Protein AF-A0A8C5Z1E0-F1 (afdb_monomer)

Solvent-accessible surface area (backbone atoms only — not comparable to full-atom values): 18637 Å² total; per-residue (Å²): 131,86,87,83,83,70,30,45,36,38,36,44,36,51,89,46,77,45,48,28,28,46,64,70,85,72,98,68,96,82,85,90,83,90,80,90,79,88,82,87,83,88,77,84,86,70,89,81,85,79,87,83,90,77,97,64,86,80,75,84,63,66,57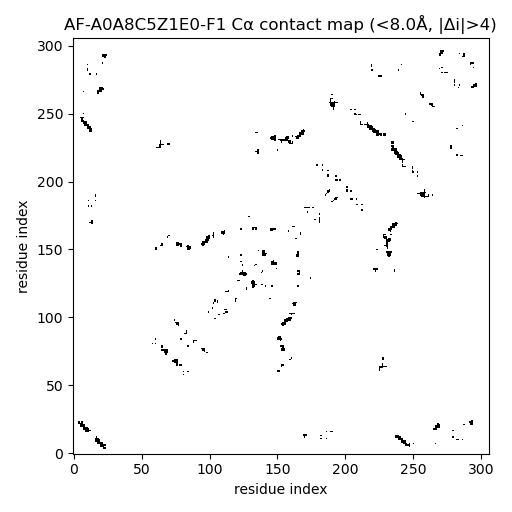,43,22,51,47,66,52,34,78,99,56,83,50,64,49,33,88,65,58,78,91,53,22,47,75,88,45,88,60,89,85,69,68,51,39,79,42,60,34,69,76,31,72,70,52,45,95,78,26,47,78,61,80,85,40,90,88,54,80,82,49,74,66,31,76,41,87,90,44,71,32,54,44,72,79,49,83,61,56,72,56,97,88,36,39,41,34,86,79,21,58,24,18,26,35,43,26,33,80,43,36,35,75,26,45,37,66,46,46,90,57,55,93,90,57,53,66,72,56,38,54,52,48,51,47,35,36,39,40,41,24,39,84,81,45,52,76,66,58,36,50,54,51,52,50,44,49,48,57,56,70,68,49,87,65,43,79,66,46,69,20,82,46,62,34,48,60,26,22,26,20,10,36,43,22,40,59,29,38,35,39,64,40,80,79,30,80,56,66,72,75,52,72,71,32,45,13,96,91,31,96,72,62,66,83,35,76,62,41,73,83,57,87,57,68,83,62,48,49,60,52,50,52,50,48,24,66,78,63,73,38,62,44,77,87,75,69,74,75,73,77,80,74,132

Structure (mmCIF, N/CA/C/O backbone):
data_AF-A0A8C5Z1E0-F1
#
_entry.id   AF-A0A8C5Z1E0-F1
#
loop_
_atom_site.group_PDB
_atom_site.id
_atom_site.type_symbol
_atom_site.label_atom_id
_atom_site.label_alt_id
_atom_site.label_comp_id
_atom_site.label_asym_id
_atom_site.label_entity_id
_atom_site.label_seq_id
_atom_site.pdbx_PDB_ins_code
_atom_site.Cartn_x
_atom_site.Cartn_y
_atom_site.Cartn_z
_atom_site.occupancy
_atom_site.B_iso_or_equiv
_atom_site.auth_seq_id
_atom_site.auth_comp_id
_atom_site.auth_asym_id
_atom_site.auth_atom_id
_atom_site.pdbx_PDB_model_num
ATOM 1 N N . MET A 1 1 ? -40.748 -3.737 21.304 1.00 31.72 1 MET A N 1
ATOM 2 C CA . MET A 1 1 ? -39.399 -4.323 21.445 1.00 31.72 1 MET A CA 1
ATOM 3 C C . MET A 1 1 ? -38.419 -3.376 20.781 1.00 31.72 1 MET A C 1
ATOM 5 O O . MET A 1 1 ? -38.691 -2.939 19.672 1.00 31.72 1 MET A O 1
ATOM 9 N N . ALA A 1 2 ? -37.402 -2.950 21.528 1.00 28.23 2 ALA A N 1
ATOM 10 C CA . ALA A 1 2 ? -36.527 -1.830 21.196 1.00 28.23 2 ALA A CA 1
ATOM 11 C C . ALA A 1 2 ? -35.695 -2.092 19.931 1.00 28.23 2 ALA A C 1
ATOM 13 O O . ALA A 1 2 ? -35.083 -3.151 19.800 1.00 28.23 2 ALA A O 1
ATOM 14 N N . GLY A 1 3 ? -35.672 -1.117 19.020 1.00 29.53 3 GLY A N 1
ATOM 15 C CA . GLY A 1 3 ? -34.748 -1.102 17.893 1.00 29.53 3 GLY A CA 1
ATOM 16 C C . GLY A 1 3 ? -33.325 -0.891 18.399 1.00 29.53 3 GLY A C 1
ATOM 17 O O . GLY A 1 3 ? -33.049 0.103 19.066 1.00 29.53 3 GLY A O 1
ATOM 18 N N . ARG A 1 4 ? -32.432 -1.835 18.100 1.00 29.72 4 ARG A N 1
ATOM 19 C CA . ARG A 1 4 ? -30.987 -1.657 18.248 1.00 29.72 4 ARG A CA 1
ATOM 20 C C . ARG A 1 4 ? -30.427 -1.241 16.892 1.00 29.72 4 ARG A C 1
ATOM 22 O O . ARG A 1 4 ? -30.412 -2.045 15.968 1.00 29.72 4 ARG A O 1
ATOM 29 N N . SER A 1 5 ? -29.989 0.007 16.789 1.00 37.25 5 SER A N 1
ATOM 30 C CA . SER A 1 5 ? -29.104 0.485 15.728 1.00 37.25 5 SER A CA 1
ATOM 31 C C . SER A 1 5 ? -27.898 1.114 16.401 1.00 37.25 5 SER A C 1
ATOM 33 O O . SER A 1 5 ? -28.094 2.031 17.191 1.00 37.25 5 SER A O 1
ATOM 35 N N . LEU A 1 6 ? -26.712 0.586 16.093 1.00 35.75 6 LEU A N 1
ATOM 36 C CA . LEU A 1 6 ? -25.370 1.181 16.173 1.00 35.75 6 LEU A CA 1
ATOM 37 C C . LEU A 1 6 ? -24.392 0.007 16.034 1.00 35.75 6 LEU A C 1
ATOM 39 O O . LEU A 1 6 ? -24.250 -0.766 16.974 1.00 35.75 6 LEU A O 1
ATOM 43 N N . ARG A 1 7 ? -23.752 -0.185 14.874 1.00 52.59 7 ARG A N 1
ATOM 44 C CA . ARG A 1 7 ? -22.570 -1.060 14.803 1.00 52.59 7 ARG A CA 1
ATOM 45 C C . ARG A 1 7 ? -21.419 -0.293 14.184 1.00 52.59 7 ARG A C 1
ATOM 47 O O . ARG A 1 7 ? -21.589 0.416 13.198 1.00 52.59 7 ARG A O 1
ATOM 54 N N . LYS A 1 8 ? -20.249 -0.388 14.801 1.00 49.31 8 LYS A N 1
ATOM 55 C CA . LYS A 1 8 ? -19.035 0.343 14.437 1.00 49.31 8 LYS A CA 1
ATOM 56 C C . LYS A 1 8 ? -17.976 -0.684 14.025 1.00 49.31 8 LYS A C 1
ATOM 58 O O . LYS A 1 8 ? -17.671 -1.614 14.763 1.00 49.31 8 LYS A O 1
ATOM 63 N N . ALA A 1 9 ? -17.454 -0.564 12.813 1.00 44.12 9 ALA A N 1
ATOM 64 C CA . ALA A 1 9 ? -16.406 -1.401 12.249 1.00 44.12 9 ALA A CA 1
ATOM 65 C C . ALA A 1 9 ? -15.132 -0.574 12.027 1.00 44.12 9 ALA A C 1
ATOM 67 O O . ALA A 1 9 ? -15.132 0.430 11.319 1.00 44.12 9 ALA A O 1
ATOM 68 N N . LEU A 1 10 ? -14.022 -1.017 12.609 1.00 42.38 10 LEU A N 1
ATOM 69 C CA . LEU A 1 10 ? -12.708 -0.458 12.331 1.00 42.38 10 LEU A CA 1
ATOM 70 C C . LEU A 1 10 ? -12.046 -1.303 11.239 1.00 42.38 10 LEU A C 1
ATOM 72 O O . LEU A 1 10 ? -11.800 -2.496 11.434 1.00 42.38 10 LEU A O 1
ATOM 76 N N . ALA A 1 11 ? -11.770 -0.710 10.082 1.00 39.22 11 ALA A N 1
ATOM 77 C CA . ALA A 1 11 ? -10.901 -1.302 9.074 1.00 39.22 11 ALA A CA 1
ATOM 78 C C . ALA A 1 11 ? -9.563 -0.566 9.117 1.00 39.22 11 ALA A C 1
ATOM 80 O O . ALA A 1 11 ? -9.419 0.548 8.616 1.00 39.22 11 ALA A O 1
ATOM 81 N N . THR A 1 12 ? -8.570 -1.178 9.748 1.00 38.59 12 THR A N 1
ATOM 82 C CA . THR A 1 12 ? -7.208 -0.659 9.729 1.00 38.59 12 THR A CA 1
ATOM 83 C C . THR A 1 12 ? -6.559 -1.097 8.424 1.00 38.59 12 THR A C 1
ATOM 85 O O . THR A 1 12 ? -6.243 -2.273 8.229 1.00 38.59 12 THR A O 1
ATOM 88 N N . VAL A 1 13 ? -6.400 -0.149 7.500 1.00 33.50 13 VAL A N 1
ATOM 89 C CA . VAL A 1 13 ? -5.525 -0.321 6.345 1.00 33.50 13 VAL A CA 1
ATOM 90 C C . VAL A 1 13 ? -4.219 0.349 6.710 1.00 33.50 13 VAL A C 1
ATOM 92 O O . VAL A 1 13 ? -4.194 1.483 7.171 1.00 33.50 13 VAL A O 1
ATOM 95 N N . SER A 1 14 ? -3.123 -0.368 6.555 1.00 37.88 14 SER A N 1
ATOM 96 C CA . SER A 1 14 ? -1.794 0.161 6.807 1.00 37.88 14 SER A CA 1
ATOM 97 C C . SER A 1 14 ? -1.567 1.505 6.090 1.00 37.88 14 SER A C 1
ATOM 99 O O . SER A 1 14 ? -1.537 1.546 4.858 1.00 37.88 14 SER A O 1
ATOM 101 N N . LEU A 1 15 ? -1.399 2.572 6.883 1.00 30.02 15 LEU A N 1
ATOM 102 C CA . LEU A 1 15 ? -1.320 4.008 6.545 1.00 30.02 15 LEU A CA 1
ATOM 103 C C . LEU A 1 15 ? -2.642 4.780 6.330 1.00 30.02 15 LEU A C 1
ATOM 105 O O . LEU A 1 15 ? -2.627 5.937 5.915 1.00 30.02 15 LEU A O 1
ATOM 109 N N . SER A 1 16 ? -3.799 4.169 6.576 1.00 37.28 16 SER A N 1
ATOM 110 C CA . SER A 1 16 ? -5.088 4.859 6.678 1.00 37.28 16 SER A CA 1
ATOM 111 C C . SER A 1 16 ? -6.062 4.027 7.502 1.00 37.28 16 SER A C 1
ATOM 113 O O . SER A 1 16 ? -6.628 3.033 7.036 1.00 37.28 16 SER A O 1
ATOM 115 N N . VAL A 1 17 ? -6.316 4.465 8.727 1.00 40.22 17 VAL A N 1
ATOM 116 C CA . VAL A 1 17 ? -7.433 3.941 9.502 1.00 40.22 17 VAL A CA 1
ATOM 117 C C . VAL A 1 17 ? -8.746 4.339 8.813 1.00 40.22 17 VAL A C 1
ATOM 119 O O . VAL A 1 17 ? -9.132 5.506 8.803 1.00 40.22 17 VAL A O 1
ATOM 122 N N . ALA A 1 18 ? -9.472 3.370 8.257 1.00 43.62 18 ALA A N 1
ATOM 123 C CA . ALA A 1 18 ? -10.849 3.568 7.827 1.00 43.62 18 ALA A CA 1
ATOM 124 C C . ALA A 1 18 ? -11.785 3.192 8.984 1.00 43.62 18 ALA A C 1
ATOM 126 O O . ALA A 1 18 ? -12.084 2.025 9.241 1.00 43.62 18 ALA A O 1
ATOM 127 N N . LEU A 1 19 ? -12.233 4.212 9.713 1.00 39.75 19 LEU A N 1
ATOM 128 C CA . LEU A 1 19 ? -13.305 4.097 10.695 1.00 39.75 19 LEU A CA 1
ATOM 129 C C . LEU A 1 19 ? -14.649 4.095 9.978 1.00 39.75 19 LEU A C 1
ATOM 131 O O . LEU A 1 19 ? -14.976 5.048 9.269 1.00 39.75 19 LEU A O 1
ATOM 135 N N . ALA A 1 20 ? -15.441 3.052 10.188 1.00 38.44 20 ALA A N 1
ATOM 136 C CA . ALA A 1 20 ? -16.737 2.935 9.554 1.00 38.44 20 ALA A CA 1
ATOM 137 C C . ALA A 1 20 ? -17.827 2.487 10.533 1.00 38.44 20 ALA A C 1
ATOM 139 O O . ALA A 1 20 ? -17.562 1.788 11.502 1.00 38.44 20 ALA A O 1
ATOM 140 N N . SER A 1 21 ? -19.069 2.895 10.315 1.00 31.86 21 SER A N 1
ATOM 141 C CA . SER A 1 21 ? -20.246 2.350 10.989 1.00 31.86 21 SER A CA 1
ATOM 142 C C . SER A 1 21 ? -21.014 1.461 10.021 1.00 31.86 21 SER A C 1
ATOM 144 O O . SER A 1 21 ? -21.308 1.837 8.889 1.00 31.86 21 SER A O 1
ATOM 146 N N . VAL A 1 22 ? -21.323 0.251 10.475 1.00 31.70 22 VAL A N 1
ATOM 147 C CA . VAL A 1 22 ? -22.194 -0.699 9.792 1.00 31.70 22 VAL A CA 1
ATOM 148 C C . VAL A 1 22 ? -23.598 -0.540 10.365 1.00 31.70 22 VAL A C 1
ATOM 150 O O . VAL A 1 22 ? -23.809 -0.641 11.572 1.00 31.70 22 VAL A O 1
ATOM 153 N N . THR A 1 23 ? -24.593 -0.347 9.508 1.00 32.75 23 THR A N 1
ATOM 154 C CA . THR A 1 23 ? -25.995 -0.488 9.909 1.00 32.75 23 THR A CA 1
ATOM 155 C C . THR A 1 23 ? -26.526 -1.821 9.387 1.00 32.75 23 THR A C 1
ATOM 157 O O . THR A 1 23 ? -26.525 -2.083 8.188 1.00 32.75 23 THR A O 1
ATOM 160 N N . VAL A 1 24 ? -26.959 -2.700 10.296 1.00 29.25 24 VAL A N 1
ATOM 161 C CA . VAL A 1 24 ? -27.659 -3.944 9.939 1.00 29.25 24 VAL A CA 1
ATOM 162 C C . VAL A 1 24 ? -29.147 -3.620 9.864 1.00 29.25 24 VAL A C 1
ATOM 164 O O . VAL A 1 24 ? -29.747 -3.207 10.860 1.00 29.25 24 VAL A O 1
ATOM 167 N N . ARG A 1 25 ? -29.758 -3.764 8.684 1.00 29.83 25 ARG A N 1
ATOM 168 C CA . ARG A 1 25 ? -31.204 -3.561 8.526 1.00 29.83 25 ARG A CA 1
ATOM 169 C C . ARG A 1 25 ? -31.958 -4.751 9.121 1.00 29.83 25 ARG A C 1
ATOM 171 O O . ARG A 1 25 ? -31.886 -5.859 8.607 1.00 29.83 25 ARG A O 1
ATOM 178 N N . SER A 1 26 ? -32.749 -4.493 10.160 1.00 28.86 26 SER A N 1
ATOM 179 C CA . SER A 1 26 ? -33.900 -5.334 10.497 1.00 28.86 26 SER A CA 1
ATOM 180 C C . SER A 1 26 ? -35.047 -4.980 9.549 1.00 28.86 26 SER A C 1
ATOM 182 O O . SER A 1 26 ? -35.377 -3.803 9.376 1.00 28.86 26 SER A O 1
ATOM 184 N N . SER A 1 27 ? -35.635 -5.984 8.902 1.00 30.44 27 SER A N 1
ATOM 185 C CA . SER A 1 27 ? -36.757 -5.847 7.974 1.00 30.44 27 SER A CA 1
ATOM 186 C C . SER A 1 27 ? -38.001 -5.347 8.719 1.00 30.44 27 SER A C 1
ATOM 188 O O . SER A 1 27 ? -38.780 -6.116 9.276 1.00 30.44 27 SER A O 1
ATOM 190 N N . GLY A 1 28 ? -38.193 -4.029 8.736 1.00 27.55 28 GLY A N 1
ATOM 191 C CA . GLY A 1 28 ? -39.374 -3.382 9.294 1.00 27.55 28 GLY A CA 1
ATOM 192 C C . GLY A 1 28 ? -39.576 -1.998 8.690 1.00 27.55 28 GLY A C 1
ATOM 193 O O . GLY A 1 28 ? -38.911 -1.042 9.076 1.00 27.55 28 GLY A O 1
ATOM 194 N N . CYS A 1 29 ? -40.493 -1.888 7.726 1.00 29.70 29 CYS A N 1
ATOM 195 C CA . CYS A 1 29 ? -40.887 -0.622 7.110 1.00 29.70 29 CYS A CA 1
ATOM 196 C C . CYS A 1 29 ? -41.389 0.391 8.148 1.00 29.70 29 CYS A C 1
ATOM 198 O O . CYS A 1 29 ? -42.331 0.093 8.883 1.00 29.70 29 CYS A O 1
ATOM 200 N N . ARG A 1 30 ? -40.861 1.621 8.099 1.00 26.97 30 ARG A N 1
ATOM 201 C CA . ARG A 1 30 ? -41.624 2.880 8.201 1.00 26.97 30 ARG A CA 1
ATOM 202 C C . ARG A 1 30 ? -40.751 4.072 7.791 1.00 26.97 30 ARG A C 1
ATOM 204 O O . ARG A 1 30 ? -39.541 4.067 7.975 1.00 26.97 30 ARG A O 1
ATOM 211 N N . SER A 1 31 ? -41.400 5.043 7.168 1.00 30.23 31 SER A N 1
ATOM 212 C CA . SER A 1 31 ? -40.863 6.142 6.362 1.00 30.23 31 SER A CA 1
ATOM 213 C C . SER A 1 31 ? -40.772 7.487 7.118 1.00 30.23 31 SER A C 1
ATOM 215 O O . SER A 1 31 ? -41.424 7.637 8.151 1.00 30.23 31 SER A O 1
ATOM 217 N N . ILE A 1 32 ? -40.084 8.469 6.482 1.00 28.88 32 ILE A N 1
ATOM 218 C CA . ILE A 1 32 ? -40.133 9.963 6.631 1.00 28.88 32 ILE A CA 1
ATOM 219 C C . ILE A 1 32 ? -38.971 10.603 7.463 1.00 28.88 32 ILE A C 1
ATOM 221 O O . ILE A 1 32 ? -38.635 10.043 8.501 1.00 28.88 32 ILE A O 1
ATOM 225 N N . PRO A 1 33 ? -38.435 11.825 7.160 1.00 29.00 33 PRO A N 1
ATOM 226 C CA . PRO A 1 33 ? -38.096 12.485 5.884 1.00 29.00 33 PRO A CA 1
ATOM 227 C C . PRO A 1 33 ? -36.638 13.034 5.822 1.00 29.00 33 PRO A C 1
ATOM 229 O O . PRO A 1 33 ? -35.905 13.094 6.806 1.00 29.00 33 PRO A O 1
ATOM 232 N N . ALA A 1 34 ? -36.254 13.517 4.637 1.00 31.03 34 ALA A N 1
ATOM 233 C CA . ALA A 1 34 ? -34.976 14.152 4.320 1.00 31.03 34 ALA A CA 1
ATOM 234 C C . ALA A 1 34 ? -34.748 15.523 4.993 1.00 31.03 34 ALA A C 1
ATOM 236 O O . ALA A 1 34 ? -35.650 16.359 5.033 1.00 31.03 34 ALA A O 1
ATOM 237 N N . TYR A 1 35 ? -33.495 15.801 5.373 1.00 22.94 35 TYR A N 1
ATOM 238 C CA . TYR A 1 35 ? -32.982 17.160 5.559 1.00 22.94 35 TYR A CA 1
ATOM 239 C C . TYR A 1 35 ? -31.721 17.366 4.712 1.00 22.94 35 TYR A C 1
ATOM 241 O O . TYR A 1 35 ? -30.685 16.738 4.922 1.00 22.94 35 TYR A O 1
ATOM 249 N N . ARG A 1 36 ? -31.837 18.264 3.728 1.00 26.88 36 ARG A N 1
ATOM 250 C CA . ARG A 1 36 ? -30.720 18.849 2.981 1.00 26.88 36 ARG A CA 1
ATOM 251 C C . ARG A 1 36 ? -29.923 19.762 3.909 1.00 26.88 36 ARG A C 1
ATOM 253 O O . ARG A 1 36 ? -30.519 20.610 4.559 1.00 26.88 36 ARG A O 1
ATOM 260 N N . ASN A 1 37 ? -28.599 19.692 3.827 1.00 22.12 37 ASN A N 1
ATOM 261 C CA . ASN A 1 37 ? -27.748 20.871 3.955 1.00 22.12 37 ASN A CA 1
ATOM 262 C C . ASN A 1 37 ? -26.570 20.748 2.987 1.00 22.12 37 ASN A C 1
ATOM 264 O O . ASN A 1 37 ? -25.693 19.901 3.125 1.00 22.12 37 ASN A O 1
ATOM 268 N N . SER A 1 38 ? -26.594 21.607 1.973 1.00 25.12 38 SER A N 1
ATOM 269 C CA . SER A 1 38 ? -25.422 22.015 1.211 1.00 25.12 38 SER A CA 1
ATOM 270 C C . SER A 1 38 ? -24.478 22.797 2.119 1.00 25.12 38 SER A C 1
ATOM 272 O O . SER A 1 38 ? -24.973 23.596 2.907 1.00 25.12 38 SER A O 1
ATOM 274 N N . LEU A 1 39 ? -23.162 22.669 1.937 1.00 22.62 39 LEU A N 1
ATOM 275 C CA . LEU A 1 39 ? -22.277 23.819 1.717 1.00 22.62 39 LEU A CA 1
ATOM 276 C C . LEU A 1 39 ? -20.865 23.373 1.309 1.00 22.62 39 LEU A C 1
ATOM 278 O O . LEU A 1 39 ? -20.344 22.352 1.750 1.00 22.62 39 LEU A O 1
ATOM 282 N N . LEU A 1 40 ? -20.308 24.173 0.402 1.00 24.45 40 LEU A N 1
ATOM 283 C CA . LEU A 1 40 ? -19.041 24.032 -0.301 1.00 24.45 40 LEU A CA 1
ATOM 284 C C . LEU A 1 40 ? -17.810 24.102 0.615 1.00 24.45 40 LEU A C 1
ATOM 286 O O . LEU A 1 40 ? -17.788 24.866 1.575 1.00 24.45 40 LEU A O 1
ATOM 290 N N . SER A 1 41 ? -16.714 23.463 0.195 1.00 23.64 41 SER A N 1
ATOM 291 C CA . SER A 1 41 ? -15.422 24.164 0.073 1.00 23.64 41 SER A CA 1
ATOM 292 C C . SER A 1 41 ? -14.381 23.371 -0.736 1.00 23.64 41 SER A C 1
ATOM 294 O O . SER A 1 41 ? -14.037 22.240 -0.416 1.00 23.64 41 SER A O 1
ATOM 296 N N . SER A 1 42 ? -13.911 24.041 -1.795 1.00 23.58 42 SER A N 1
ATOM 297 C CA . SER A 1 42 ? -12.587 24.001 -2.435 1.00 23.58 42 SER A CA 1
ATOM 298 C C . SER A 1 42 ? -11.933 22.638 -2.701 1.00 23.58 42 SER A C 1
ATOM 300 O O . SER A 1 42 ? -11.238 22.078 -1.856 1.00 23.58 42 SER A O 1
ATOM 302 N N . TRP A 1 43 ? -12.083 22.152 -3.935 1.00 24.61 43 TRP A N 1
ATOM 303 C CA . TRP A 1 43 ? -11.306 21.044 -4.485 1.00 24.61 43 TRP A CA 1
ATOM 304 C C . TRP A 1 43 ? -10.166 21.570 -5.357 1.00 24.61 43 TRP A C 1
ATOM 306 O O . TRP A 1 43 ? -10.379 22.389 -6.250 1.00 24.61 43 TRP A O 1
ATOM 316 N N . PHE A 1 44 ? -8.965 21.030 -5.147 1.00 23.72 44 PHE A N 1
ATOM 317 C CA . PHE A 1 44 ? -7.945 20.997 -6.186 1.00 23.72 44 PHE A CA 1
ATOM 318 C C . PHE A 1 44 ? -8.481 20.138 -7.338 1.00 23.72 44 PHE A C 1
ATOM 320 O O . PHE A 1 44 ? -8.776 18.956 -7.166 1.00 23.72 44 PHE A O 1
ATOM 327 N N . HIS A 1 45 ? -8.664 20.762 -8.500 1.00 22.09 45 HIS A N 1
ATOM 328 C CA . HIS A 1 45 ? -9.143 20.109 -9.711 1.00 22.09 45 HIS A CA 1
ATOM 329 C C . HIS A 1 45 ? -8.123 19.076 -10.209 1.00 22.09 45 HIS A C 1
ATOM 331 O O . HIS A 1 45 ? -7.118 19.424 -10.824 1.00 22.09 45 HIS A O 1
ATOM 337 N N . LEU A 1 46 ? -8.416 17.796 -9.994 1.00 25.55 46 LEU A N 1
ATOM 338 C CA . LEU A 1 46 ? -7.948 16.718 -10.859 1.00 25.55 46 LEU A CA 1
ATOM 339 C C . LEU A 1 46 ? -9.099 16.374 -11.804 1.00 25.55 46 LEU A C 1
ATOM 341 O O . LEU A 1 46 ? -10.189 16.001 -11.365 1.00 25.55 46 LEU A O 1
ATOM 345 N N . ASN A 1 47 ? -8.863 16.590 -13.099 1.00 23.91 47 ASN A N 1
ATOM 346 C CA . ASN A 1 47 ? -9.819 16.336 -14.171 1.00 23.91 47 ASN A CA 1
ATOM 347 C C . ASN A 1 47 ? -10.385 14.917 -14.061 1.00 23.91 47 ASN A C 1
ATOM 349 O O . ASN A 1 47 ? -9.669 13.928 -14.198 1.00 23.91 47 ASN A O 1
ATOM 353 N N . SER A 1 48 ? -11.690 14.847 -13.827 1.00 24.75 48 SER A N 1
ATOM 354 C CA . SER A 1 48 ? -12.488 13.631 -13.865 1.00 24.75 48 SER A CA 1
ATOM 355 C C . SER A 1 48 ? -13.078 13.509 -15.264 1.00 24.75 48 SER A C 1
ATOM 357 O O . SER A 1 48 ? -14.090 14.127 -15.572 1.00 24.75 48 SER A O 1
ATOM 359 N N . ASN A 1 49 ? -12.444 12.711 -16.120 1.00 25.28 49 ASN A N 1
ATOM 360 C CA . ASN A 1 49 ? -13.119 12.214 -17.313 1.00 25.28 49 ASN A CA 1
ATOM 361 C C . ASN A 1 49 ? -13.837 10.914 -16.936 1.00 25.28 49 ASN A C 1
ATOM 363 O O . ASN A 1 49 ? -13.200 9.912 -16.614 1.00 25.28 49 ASN A O 1
ATOM 367 N N . ILE A 1 50 ? -15.169 10.970 -16.932 1.00 28.95 50 ILE A N 1
ATOM 368 C CA . ILE A 1 50 ? -16.078 9.840 -16.726 1.00 28.95 50 ILE A CA 1
ATOM 369 C C . ILE A 1 50 ? -16.606 9.368 -18.093 1.00 28.95 50 ILE A C 1
ATOM 371 O O . ILE A 1 50 ? -17.149 10.162 -18.851 1.00 28.95 50 ILE A O 1
ATOM 375 N N . MET A 1 51 ? -16.466 8.053 -18.304 1.00 26.27 51 MET A N 1
ATOM 376 C CA . MET A 1 51 ? -17.236 7.102 -19.131 1.00 26.27 51 MET A CA 1
ATOM 377 C C . MET A 1 51 ? -17.280 7.185 -20.666 1.00 26.27 51 MET A C 1
ATOM 379 O O . MET A 1 51 ? -17.721 8.156 -21.264 1.00 26.27 51 MET A O 1
ATOM 383 N N . SER A 1 52 ? -17.066 6.016 -21.281 1.00 27.41 52 SER A N 1
ATOM 384 C CA . SER A 1 52 ? -18.138 5.356 -22.038 1.00 27.41 52 SER A CA 1
ATOM 385 C C . SER A 1 52 ? -17.976 3.833 -21.965 1.00 27.41 52 SER A C 1
ATOM 387 O O . SER A 1 52 ? -16.856 3.321 -21.969 1.00 27.41 52 SER A O 1
ATOM 389 N N . GLY A 1 53 ? -19.095 3.127 -21.814 1.00 33.12 53 GLY A N 1
ATOM 390 C CA . GLY A 1 53 ? -19.145 1.682 -21.635 1.00 33.12 53 GLY A CA 1
ATOM 391 C C . GLY A 1 53 ? -18.996 0.900 -22.937 1.00 33.12 53 GLY A C 1
ATOM 392 O O . GLY A 1 53 ? -19.359 1.359 -24.015 1.00 33.12 53 GLY A O 1
ATOM 393 N N . SER A 1 54 ? -18.512 -0.331 -22.810 1.00 28.05 54 SER A N 1
ATOM 394 C CA . SER A 1 54 ? -18.890 -1.438 -23.687 1.00 28.05 54 SER A CA 1
ATOM 395 C C . SER A 1 54 ? -18.619 -2.759 -22.966 1.00 28.05 54 SER A C 1
ATOM 397 O O . SER A 1 54 ? -17.621 -2.912 -22.264 1.00 28.05 54 SER A O 1
ATOM 399 N N . ASN A 1 55 ? -19.572 -3.682 -23.088 1.00 43.28 55 ASN A N 1
ATOM 400 C CA . ASN A 1 55 ? -19.497 -5.032 -22.548 1.00 43.28 55 ASN A CA 1
ATOM 401 C C . ASN A 1 55 ? -18.341 -5.798 -23.201 1.00 43.28 55 ASN A C 1
ATOM 403 O O . ASN A 1 55 ? -18.366 -6.082 -24.395 1.00 43.28 55 ASN A O 1
ATOM 407 N N . GLY A 1 56 ? -17.363 -6.171 -22.386 1.00 29.20 56 GLY A N 1
ATOM 408 C CA . GLY A 1 56 ? -16.269 -7.077 -22.702 1.00 29.20 56 GLY A CA 1
ATOM 409 C C . GLY A 1 56 ? -15.707 -7.579 -21.378 1.00 29.20 56 GLY A C 1
ATOM 410 O O . GLY A 1 56 ? -15.778 -6.859 -20.383 1.00 29.20 56 GLY A O 1
ATOM 411 N N . VAL A 1 57 ? -15.237 -8.827 -21.339 1.00 34.84 57 VAL A N 1
ATOM 412 C CA . VAL A 1 57 ? -14.603 -9.456 -20.167 1.00 34.84 57 VAL A CA 1
ATOM 413 C C . VAL A 1 57 ? -13.726 -8.418 -19.462 1.00 34.84 57 VAL A C 1
ATOM 415 O O . VAL A 1 57 ? -12.792 -7.911 -20.078 1.00 34.84 57 VAL A O 1
ATOM 418 N N . LYS A 1 58 ? -14.077 -8.031 -18.225 1.00 41.25 58 LYS A N 1
ATOM 419 C CA . LYS A 1 58 ? -13.312 -7.039 -17.460 1.00 41.25 58 LYS A CA 1
ATOM 420 C C . LYS A 1 58 ? -11.899 -7.586 -17.292 1.00 41.25 58 LYS A C 1
ATOM 422 O O . LYS A 1 58 ? -11.664 -8.482 -16.487 1.00 41.25 58 LYS A O 1
ATOM 427 N N . ASP A 1 59 ? -10.988 -7.070 -18.101 1.00 51.94 59 ASP A N 1
ATOM 428 C CA . ASP A 1 59 ? -9.563 -7.283 -17.958 1.00 51.94 59 ASP A CA 1
ATOM 429 C C . ASP A 1 59 ? -9.156 -6.651 -16.622 1.00 51.94 59 ASP A C 1
ATOM 431 O O . ASP A 1 59 ? -9.029 -5.431 -16.501 1.00 51.94 59 ASP A O 1
ATOM 435 N N . ASN A 1 60 ? -9.051 -7.480 -15.580 1.00 65.69 60 ASN A N 1
ATOM 436 C CA . ASN A 1 60 ? -8.692 -7.075 -14.217 1.00 65.69 60 ASN A CA 1
ATOM 437 C C . ASN A 1 60 ? -7.189 -6.747 -14.096 1.00 65.69 60 ASN A C 1
ATOM 439 O O . ASN A 1 60 ? -6.568 -6.985 -13.061 1.00 65.69 60 ASN A O 1
ATOM 443 N N . SER A 1 61 ? -6.587 -6.213 -15.158 1.00 85.25 61 SER A N 1
ATOM 444 C CA . SER A 1 61 ? -5.240 -5.662 -15.138 1.00 85.25 61 SER A CA 1
ATOM 445 C C . SER A 1 61 ? -5.164 -4.453 -14.203 1.00 85.25 61 SER A C 1
ATOM 447 O O . SER A 1 61 ? -6.092 -3.646 -14.111 1.00 85.25 61 SER A O 1
ATOM 449 N N . HIS A 1 62 ? -4.028 -4.292 -13.525 1.00 93.19 62 HIS A N 1
ATOM 450 C CA . HIS A 1 62 ? -3.778 -3.129 -12.678 1.00 93.19 62 HIS A CA 1
ATOM 451 C C . HIS A 1 62 ? -3.810 -1.822 -13.491 1.00 93.19 62 HIS A C 1
ATOM 453 O O . HIS A 1 62 ? -3.167 -1.681 -14.533 1.00 93.19 62 HIS A O 1
ATOM 459 N N . ASN A 1 63 ? -4.592 -0.845 -13.043 1.00 94.12 63 ASN A N 1
ATOM 460 C CA . ASN A 1 63 ? -4.833 0.377 -13.808 1.00 94.12 63 ASN A CA 1
ATOM 461 C C . ASN A 1 63 ? -4.138 1.573 -13.173 1.00 94.12 63 ASN A C 1
ATOM 463 O O . ASN A 1 63 ? -3.501 2.351 -13.886 1.00 94.12 63 ASN A O 1
ATOM 467 N N . LYS A 1 64 ? -4.185 1.704 -11.841 1.00 93.69 64 LYS A N 1
ATOM 468 C CA . LYS A 1 64 ? -3.527 2.820 -11.146 1.00 93.69 64 LYS A CA 1
ATOM 469 C C . LYS A 1 64 ? -2.014 2.762 -11.350 1.00 93.69 64 LYS A C 1
ATOM 471 O O . LYS A 1 64 ? -1.413 3.788 -11.665 1.00 93.69 64 LYS A O 1
ATOM 476 N N . ALA A 1 65 ? -1.430 1.567 -11.293 1.00 96.94 65 ALA A N 1
ATOM 477 C CA . ALA A 1 65 ? -0.013 1.299 -11.540 1.00 96.94 65 ALA A CA 1
ATOM 478 C C . ALA A 1 65 ? 0.487 1.725 -12.935 1.00 96.94 65 ALA A C 1
ATOM 480 O O . ALA A 1 65 ? 1.691 1.868 -13.125 1.00 96.94 65 ALA A O 1
ATOM 481 N N . ARG A 1 66 ? -0.407 1.958 -13.906 1.00 97.75 66 ARG A N 1
ATOM 482 C CA . ARG A 1 66 ? -0.067 2.392 -15.275 1.00 97.75 66 ARG A CA 1
ATOM 483 C C . ARG A 1 66 ? -0.394 3.865 -15.549 1.00 97.75 66 ARG A C 1
ATOM 485 O O . ARG A 1 66 ? -0.155 4.359 -16.649 1.00 97.75 66 ARG A O 1
ATOM 492 N N . THR A 1 67 ? -0.910 4.595 -14.557 1.00 97.06 67 THR A N 1
ATOM 493 C CA . THR A 1 67 ? -1.222 6.028 -14.697 1.00 97.06 67 THR A CA 1
ATOM 494 C C . THR A 1 67 ? 0.037 6.898 -14.747 1.00 97.06 67 THR A C 1
ATOM 496 O O . THR A 1 67 ? 1.071 6.573 -14.158 1.00 97.06 67 THR A O 1
ATOM 499 N N . SER A 1 68 ? -0.056 8.016 -15.473 1.00 97.69 68 SER A N 1
ATOM 500 C CA . SER A 1 68 ? 1.007 9.019 -15.607 1.00 97.69 68 SER A CA 1
ATOM 501 C C . SER A 1 68 ? 0.470 10.438 -15.339 1.00 97.69 68 SER A C 1
ATOM 503 O O . SER A 1 68 ? -0.717 10.676 -15.572 1.00 97.69 68 SER A O 1
ATOM 505 N N . PRO A 1 69 ? 1.313 11.395 -14.896 1.00 98.38 69 PRO A N 1
ATOM 506 C CA . PRO A 1 69 ? 2.726 11.220 -14.546 1.00 98.38 69 PRO A CA 1
ATOM 507 C C . PRO A 1 69 ? 2.923 10.342 -13.302 1.00 98.38 69 PRO A C 1
ATOM 509 O O . PRO A 1 69 ? 2.026 10.226 -12.468 1.00 98.38 69 PRO A O 1
ATOM 512 N N . TYR A 1 70 ? 4.111 9.746 -13.166 1.00 98.31 70 TYR A N 1
ATOM 513 C CA . TYR A 1 70 ? 4.485 9.033 -11.944 1.00 98.31 70 TYR A CA 1
ATOM 514 C C . TYR A 1 70 ? 4.383 9.989 -10.733 1.00 98.31 70 TYR A C 1
ATOM 516 O O . TYR A 1 70 ? 4.868 11.125 -10.843 1.00 98.31 70 TYR A O 1
ATOM 524 N N . PRO A 1 71 ? 3.784 9.575 -9.594 1.00 95.94 71 PRO A N 1
ATOM 525 C CA . PRO A 1 71 ? 3.500 10.462 -8.463 1.00 95.94 71 PRO A CA 1
ATOM 526 C C . PRO A 1 71 ? 4.694 11.318 -8.023 1.00 95.94 71 PRO A C 1
ATOM 528 O O . PRO A 1 71 ? 5.816 10.829 -7.913 1.00 95.94 71 PRO A O 1
ATOM 531 N N . GLY A 1 72 ? 4.452 12.609 -7.774 1.00 95.62 72 GLY A N 1
ATOM 532 C CA . GLY A 1 72 ? 5.494 13.551 -7.344 1.00 95.62 72 GLY A CA 1
ATOM 533 C C . GLY A 1 72 ? 6.546 13.885 -8.411 1.00 95.62 72 GLY A C 1
ATOM 534 O O . GLY A 1 72 ? 7.594 14.433 -8.080 1.00 95.62 72 GLY A O 1
ATOM 535 N N . SER A 1 73 ? 6.297 13.566 -9.686 1.00 97.44 73 SER A N 1
ATOM 536 C CA . SER A 1 73 ? 7.242 13.792 -10.783 1.00 97.44 73 SER A CA 1
ATOM 537 C C . SER A 1 73 ? 6.549 14.284 -12.064 1.00 97.44 73 SER A C 1
ATOM 539 O O . SER A 1 73 ? 5.328 14.419 -12.123 1.00 97.44 73 SER A O 1
ATOM 541 N N . LYS A 1 74 ? 7.340 14.541 -13.114 1.00 98.19 74 LYS A N 1
ATOM 542 C CA . LYS A 1 74 ? 6.850 14.772 -14.488 1.00 98.19 74 LYS A CA 1
ATOM 543 C C . LYS A 1 74 ? 7.060 13.559 -15.406 1.00 98.19 74 LYS A C 1
ATOM 545 O O . LYS A 1 74 ? 6.785 13.648 -16.601 1.00 98.19 74 LY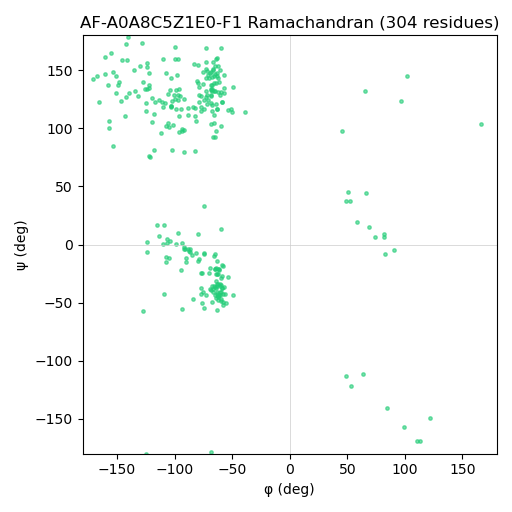S A O 1
ATOM 550 N N . VAL A 1 75 ? 7.574 12.453 -14.864 1.00 98.56 75 VAL A N 1
ATOM 551 C CA . VAL A 1 75 ? 7.955 11.263 -15.631 1.00 98.56 75 VAL A CA 1
ATOM 552 C C . VAL A 1 75 ? 6.704 10.589 -16.179 1.00 98.56 75 VAL A C 1
ATOM 554 O O . VAL A 1 75 ? 5.758 10.328 -15.437 1.00 98.56 75 VAL A O 1
ATOM 557 N N . GLN A 1 76 ? 6.703 10.321 -17.482 1.00 98.62 76 GLN A N 1
ATOM 558 C CA . GLN A 1 76 ? 5.644 9.585 -18.167 1.00 98.62 76 GLN A CA 1
ATOM 559 C C . GLN A 1 76 ? 6.060 8.124 -18.286 1.00 98.62 76 GLN A C 1
ATOM 561 O O . GLN A 1 76 ? 7.198 7.842 -18.657 1.00 98.62 76 GLN A O 1
ATOM 566 N N . ARG A 1 77 ? 5.151 7.203 -17.973 1.00 98.69 77 ARG A N 1
ATOM 567 C CA . ARG A 1 77 ? 5.372 5.772 -18.196 1.00 98.69 77 ARG A CA 1
ATOM 568 C C . ARG A 1 77 ? 5.293 5.470 -19.690 1.00 98.69 77 ARG A C 1
ATOM 570 O O . ARG A 1 77 ? 4.548 6.127 -20.423 1.00 98.69 77 ARG A O 1
ATOM 577 N N . SER A 1 78 ? 6.009 4.441 -20.130 1.00 98.44 78 SER A N 1
ATOM 578 C CA . SER A 1 78 ? 5.768 3.845 -21.443 1.00 98.44 78 SER A CA 1
ATOM 579 C C . SER A 1 78 ? 4.344 3.286 -21.484 1.00 98.44 78 SER A C 1
ATOM 581 O O . SER A 1 78 ? 3.859 2.723 -20.503 1.00 98.44 78 SER A O 1
ATOM 583 N N . GLN A 1 79 ? 3.649 3.451 -22.609 1.00 97.62 79 GLN A N 1
ATOM 584 C CA . GLN A 1 79 ? 2.295 2.919 -22.753 1.00 97.62 79 GLN A CA 1
ATOM 585 C C . GLN A 1 79 ? 2.330 1.389 -22.769 1.00 97.62 79 GLN A C 1
ATOM 587 O O . GLN A 1 79 ? 3.121 0.798 -23.500 1.00 97.62 79 GLN A O 1
ATOM 592 N N . VAL A 1 80 ? 1.458 0.760 -21.982 1.00 98.00 80 VAL A N 1
ATOM 593 C CA . VAL A 1 80 ? 1.315 -0.699 -21.896 1.00 98.00 80 VAL A CA 1
ATOM 594 C C . VAL A 1 80 ? -0.108 -1.059 -22.314 1.00 98.00 80 VAL A C 1
ATOM 596 O O . VAL A 1 80 ? -1.027 -0.813 -21.529 1.00 98.00 80 VAL A O 1
ATOM 599 N N . PRO A 1 81 ? -0.315 -1.611 -23.524 1.00 96.81 81 PRO A N 1
ATOM 600 C CA . PRO A 1 81 ? -1.607 -2.156 -23.928 1.00 96.81 81 PRO A CA 1
ATOM 601 C C . PRO A 1 81 ? -2.073 -3.236 -22.949 1.00 96.81 81 PRO A C 1
ATOM 603 O O . PRO A 1 81 ? -1.248 -3.972 -22.405 1.00 96.81 81 PRO A O 1
ATOM 606 N N . ASN A 1 82 ? -3.382 -3.326 -22.719 1.00 95.88 82 ASN A N 1
ATOM 607 C CA . ASN A 1 82 ? -3.963 -4.235 -21.727 1.00 95.88 82 ASN A CA 1
ATOM 608 C C . ASN A 1 82 ? -3.581 -5.700 -22.005 1.00 95.88 82 ASN A C 1
ATOM 610 O O . ASN A 1 82 ? -3.098 -6.407 -21.125 1.00 95.88 82 ASN A O 1
ATOM 614 N N . GLU A 1 83 ? -3.627 -6.103 -23.272 1.00 96.00 83 GLU A N 1
ATOM 615 C CA . GLU A 1 83 ? -3.245 -7.428 -23.753 1.00 96.00 83 GLU A CA 1
ATOM 616 C C . GLU A 1 83 ? -1.749 -7.752 -23.593 1.00 96.00 83 GLU A C 1
ATOM 618 O O . GLU A 1 83 ? -1.346 -8.897 -23.778 1.00 96.00 83 GLU A O 1
ATOM 623 N N . LYS A 1 84 ? -0.916 -6.763 -23.242 1.00 97.25 84 LYS A N 1
ATOM 624 C CA . LYS A 1 84 ? 0.529 -6.919 -23.014 1.00 97.25 84 LYS A CA 1
ATOM 625 C C . LYS A 1 84 ? 0.952 -6.693 -21.562 1.00 97.25 84 LYS A C 1
ATOM 627 O O . LYS A 1 84 ? 2.152 -6.671 -21.278 1.00 97.25 84 LYS A O 1
ATOM 632 N N . VAL A 1 85 ? 0.002 -6.542 -20.637 1.00 97.81 85 VAL A N 1
ATOM 633 C CA . VAL A 1 85 ? 0.303 -6.374 -19.206 1.00 97.81 85 VAL A CA 1
ATOM 634 C C . VAL A 1 85 ? 1.008 -7.616 -18.654 1.00 97.81 85 VAL A C 1
ATOM 636 O O . VAL A 1 85 ? 2.054 -7.497 -18.020 1.00 97.81 85 VAL A O 1
ATOM 639 N N . GLY A 1 86 ? 0.497 -8.816 -18.934 1.00 97.56 86 GLY A N 1
ATOM 640 C CA . GLY A 1 86 ? 1.061 -10.061 -18.406 1.00 97.56 86 GLY A CA 1
ATOM 641 C C . GLY A 1 86 ? 2.471 -10.365 -18.928 1.00 97.56 86 GLY A C 1
ATOM 642 O O . GLY A 1 86 ? 2.708 -10.360 -20.136 1.00 97.56 86 GLY A O 1
ATOM 643 N N . TRP A 1 87 ? 3.401 -10.708 -18.029 1.00 97.06 87 TRP A N 1
ATOM 644 C CA . TRP A 1 87 ? 4.794 -11.035 -18.381 1.00 97.06 87 TRP A CA 1
ATOM 645 C C . TRP A 1 87 ? 4.935 -12.226 -19.336 1.00 97.06 87 TRP A C 1
ATOM 647 O O . TRP A 1 87 ? 5.870 -12.250 -20.130 1.00 97.06 87 TRP A O 1
ATOM 657 N N . LEU A 1 88 ? 3.989 -13.172 -19.299 1.00 96.25 88 LEU A N 1
ATOM 658 C CA . LEU A 1 88 ? 3.946 -14.330 -20.203 1.00 96.25 88 LEU A CA 1
ATOM 659 C C . LEU A 1 88 ? 3.717 -13.942 -21.669 1.00 96.25 88 LEU A C 1
ATOM 661 O O . LEU A 1 88 ? 4.024 -14.723 -22.566 1.00 96.25 88 LEU A O 1
ATOM 665 N N . VAL A 1 89 ? 3.168 -12.751 -21.918 1.00 96.81 89 VAL A N 1
ATOM 666 C CA . VAL A 1 89 ? 3.018 -12.221 -23.270 1.00 96.81 89 VAL A CA 1
ATOM 667 C C . VAL A 1 89 ? 4.374 -11.704 -23.723 1.00 96.81 89 VAL A C 1
ATOM 669 O O . VAL A 1 89 ? 4.938 -10.783 -23.118 1.00 96.81 89 VAL A O 1
ATOM 672 N N . GLU A 1 90 ? 4.895 -12.307 -24.788 1.00 96.69 90 GLU A N 1
ATOM 673 C CA . GLU A 1 90 ? 6.148 -11.885 -25.396 1.00 96.69 90 GLU A CA 1
ATOM 674 C C . GLU A 1 90 ? 6.026 -10.452 -25.920 1.00 96.69 90 GLU A C 1
ATOM 676 O O . GLU A 1 90 ? 5.079 -10.086 -26.621 1.00 96.69 90 GLU A O 1
ATOM 681 N N . TRP A 1 91 ? 7.005 -9.621 -25.571 1.00 97.25 91 TRP A N 1
ATOM 682 C CA . TRP A 1 91 ? 7.082 -8.256 -26.063 1.00 97.25 91 TRP A CA 1
ATOM 683 C C . TRP A 1 91 ? 8.531 -7.778 -26.062 1.00 97.25 91 TRP A C 1
ATOM 685 O O . TRP A 1 91 ? 8.985 -7.136 -25.120 1.00 97.25 91 TRP A O 1
ATOM 695 N N . GLN A 1 92 ? 9.252 -8.107 -27.133 1.00 95.44 92 GLN A N 1
ATOM 696 C CA . GLN A 1 92 ? 10.673 -7.770 -27.287 1.00 95.44 92 GLN A CA 1
ATOM 697 C C . GLN A 1 92 ? 10.917 -6.256 -27.328 1.00 95.44 92 GLN A C 1
ATOM 699 O O . GLN A 1 92 ? 11.877 -5.763 -26.748 1.00 95.44 92 GLN A O 1
ATOM 704 N N . ASP A 1 93 ? 9.998 -5.502 -27.936 1.00 96.31 93 ASP A N 1
ATOM 705 C CA . ASP A 1 93 ? 10.092 -4.039 -28.032 1.00 96.31 93 ASP A CA 1
ATOM 706 C C . ASP A 1 93 ? 9.650 -3.308 -26.750 1.00 96.31 93 ASP A C 1
ATOM 708 O O . ASP A 1 93 ? 9.461 -2.088 -26.760 1.00 96.31 93 ASP A O 1
ATOM 712 N N . TYR A 1 94 ? 9.409 -4.028 -25.648 1.00 97.94 94 TYR A N 1
ATOM 713 C CA . TYR A 1 94 ? 9.035 -3.404 -24.386 1.00 97.94 94 TYR A CA 1
ATOM 714 C C . TYR A 1 94 ? 10.216 -2.611 -23.815 1.00 97.94 94 TYR A C 1
ATOM 716 O O . TYR A 1 94 ? 11.151 -3.172 -23.251 1.00 97.94 94 TYR A O 1
ATOM 724 N N . ASN A 1 95 ? 10.142 -1.287 -23.948 1.00 97.44 95 ASN A N 1
ATOM 725 C CA . ASN A 1 95 ? 11.160 -0.353 -23.480 1.00 97.44 95 ASN A CA 1
ATOM 726 C C . ASN A 1 95 ? 10.572 0.588 -22.409 1.00 97.44 95 ASN A C 1
ATOM 728 O O . ASN A 1 95 ? 10.102 1.688 -22.734 1.00 97.44 95 ASN A O 1
ATOM 732 N N . PRO A 1 96 ? 10.485 0.145 -21.143 1.00 98.06 96 PRO A N 1
ATOM 733 C CA . PRO A 1 96 ? 9.965 0.963 -20.055 1.00 98.06 96 PRO A CA 1
ATOM 734 C C . PRO A 1 96 ? 10.909 2.118 -19.723 1.00 98.06 96 PRO A C 1
ATOM 736 O O . PRO A 1 96 ? 12.129 1.997 -19.803 1.00 98.06 96 PRO A O 1
ATOM 739 N N . VAL A 1 97 ? 10.340 3.236 -19.279 1.00 98.25 97 VAL A N 1
ATOM 740 C CA . VAL A 1 97 ? 11.132 4.355 -18.757 1.00 98.25 97 VAL A CA 1
ATOM 741 C C . VAL A 1 97 ? 11.792 3.942 -17.442 1.00 98.25 97 VAL A C 1
ATOM 743 O O . VAL A 1 97 ? 11.142 3.338 -16.593 1.00 98.25 97 VAL A O 1
ATOM 746 N N . GLU A 1 98 ? 13.064 4.283 -17.234 1.00 98.44 98 GLU A N 1
ATOM 747 C CA . GLU A 1 98 ? 13.733 4.055 -15.951 1.00 98.44 98 GLU A 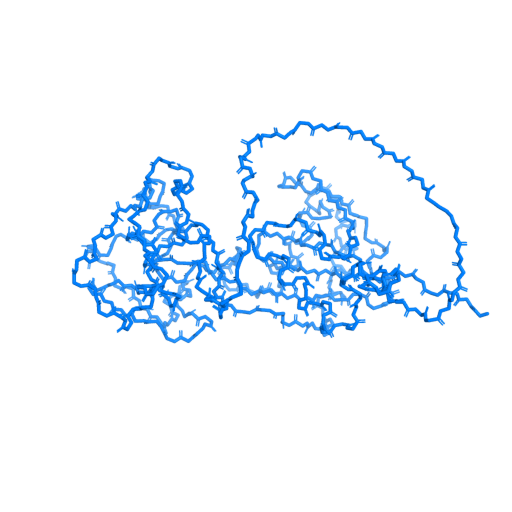CA 1
ATOM 748 C C . GLU A 1 98 ? 13.604 5.266 -15.025 1.00 98.44 98 GLU A C 1
ATOM 750 O O . GLU A 1 98 ? 13.966 6.388 -15.382 1.00 98.44 98 GLU A O 1
ATOM 755 N N . TYR A 1 99 ? 13.093 5.043 -13.812 1.00 98.62 99 TYR A N 1
ATOM 756 C CA . TYR A 1 99 ? 12.966 6.093 -12.810 1.00 98.62 99 TYR A CA 1
ATOM 757 C C . TYR A 1 99 ? 13.054 5.571 -11.372 1.00 98.62 99 TYR A C 1
ATOM 759 O O . TYR A 1 99 ? 12.346 4.658 -10.947 1.00 98.62 99 TYR A O 1
ATOM 767 N N . THR A 1 100 ? 13.902 6.224 -10.579 1.00 98.69 100 THR A N 1
ATOM 768 C CA . THR A 1 100 ? 13.920 6.139 -9.114 1.00 98.69 100 THR A CA 1
ATOM 769 C C . THR A 1 100 ? 14.047 7.558 -8.571 1.00 98.69 100 THR A C 1
ATOM 771 O O . THR A 1 100 ? 14.862 8.340 -9.058 1.00 98.69 100 THR A O 1
ATOM 774 N N . ALA A 1 101 ? 13.213 7.916 -7.599 1.00 98.38 101 ALA A N 1
ATOM 775 C CA . ALA A 1 101 ? 13.152 9.260 -7.050 1.00 98.38 101 ALA A CA 1
ATOM 776 C C . ALA A 1 101 ? 14.459 9.628 -6.338 1.00 98.38 101 ALA A C 1
ATOM 778 O O . ALA A 1 101 ? 15.087 8.791 -5.691 1.00 98.38 101 ALA A O 1
ATOM 779 N N . VAL A 1 102 ? 14.836 10.909 -6.399 1.00 98.06 102 VAL A N 1
ATOM 780 C CA . VAL A 1 102 ? 16.061 11.428 -5.760 1.00 98.06 102 VAL A CA 1
ATOM 781 C C . VAL A 1 102 ? 16.075 11.147 -4.255 1.00 98.06 102 VAL A C 1
ATOM 783 O O . VAL A 1 102 ? 17.116 10.811 -3.705 1.00 98.06 102 VAL A O 1
ATOM 786 N N . SER A 1 103 ? 14.915 11.212 -3.597 1.00 96.88 103 SER A N 1
ATOM 787 C CA . SER A 1 103 ? 14.767 10.880 -2.175 1.00 96.88 103 SER A CA 1
ATOM 788 C C . SER A 1 103 ? 15.103 9.421 -1.853 1.00 96.88 103 SER A C 1
ATOM 790 O O . SER A 1 103 ? 15.654 9.153 -0.791 1.00 96.88 103 SER A O 1
ATOM 792 N N . VAL A 1 104 ? 14.811 8.487 -2.762 1.00 97.88 104 VAL A N 1
ATOM 793 C CA . VAL A 1 104 ? 15.174 7.066 -2.630 1.00 97.88 104 VAL A CA 1
ATOM 794 C C . VAL A 1 104 ? 16.657 6.872 -2.949 1.00 97.88 104 VAL A C 1
ATOM 796 O O . VAL A 1 104 ? 17.359 6.171 -2.227 1.00 97.88 104 VAL A O 1
ATOM 799 N N . LEU A 1 105 ? 17.155 7.532 -4.001 1.00 97.81 105 LEU A N 1
ATOM 800 C CA . LEU A 1 105 ? 18.567 7.484 -4.402 1.00 97.81 105 LEU A CA 1
ATOM 801 C C . LEU A 1 105 ? 19.520 8.064 -3.353 1.00 97.81 105 LEU A C 1
ATOM 803 O O . LEU A 1 105 ? 20.673 7.654 -3.300 1.00 97.81 105 LEU A O 1
ATOM 807 N N . ALA A 1 106 ? 19.046 8.975 -2.504 1.00 97.44 106 ALA A N 1
ATOM 808 C CA . ALA A 1 106 ? 19.818 9.513 -1.387 1.00 97.44 106 ALA A CA 1
ATOM 809 C C . ALA A 1 106 ? 20.175 8.458 -0.316 1.00 97.44 106 ALA A C 1
ATOM 811 O O . ALA A 1 106 ? 20.940 8.763 0.595 1.00 97.44 106 ALA A O 1
ATOM 812 N N . GLY A 1 107 ? 19.625 7.241 -0.403 1.00 96.44 107 GLY A N 1
ATOM 813 C CA . GLY A 1 107 ? 19.931 6.131 0.499 1.00 96.44 107 GLY A CA 1
ATOM 814 C C . GLY A 1 107 ? 19.493 6.337 1.956 1.00 96.44 107 GLY A C 1
ATOM 815 O O . GLY A 1 107 ? 20.279 6.051 2.863 1.00 96.44 107 GLY A O 1
ATOM 816 N N . PRO A 1 108 ? 18.274 6.838 2.244 1.00 95.94 108 PRO A N 1
ATOM 817 C CA . PRO A 1 108 ? 17.780 6.868 3.617 1.00 95.94 108 PRO A CA 1
ATOM 818 C C . PRO A 1 108 ? 17.634 5.444 4.178 1.00 95.94 108 PRO A C 1
ATOM 820 O O . PRO A 1 108 ? 17.487 4.483 3.431 1.00 95.94 108 PRO A O 1
ATOM 823 N N . ARG A 1 109 ? 17.591 5.296 5.510 1.00 92.62 109 ARG A N 1
ATOM 824 C CA . ARG A 1 109 ? 17.546 3.979 6.194 1.00 92.62 109 ARG A CA 1
ATOM 825 C C . ARG A 1 109 ? 16.413 3.049 5.723 1.00 92.62 109 ARG A C 1
ATOM 827 O O . ARG A 1 109 ? 16.527 1.827 5.813 1.00 92.62 109 ARG A O 1
ATOM 834 N N . TRP A 1 110 ? 15.307 3.620 5.252 1.00 89.50 110 TRP A N 1
ATOM 835 C CA . TRP A 1 110 ? 14.143 2.883 4.759 1.00 89.50 110 TRP A CA 1
ATOM 836 C C . TRP A 1 110 ? 14.253 2.458 3.283 1.00 89.50 110 TRP A C 1
ATOM 838 O O . TRP A 1 110 ? 13.417 1.685 2.820 1.00 89.50 110 TRP A O 1
ATOM 848 N N . ALA A 1 111 ? 15.258 2.935 2.545 1.00 96.50 111 ALA A N 1
ATOM 849 C CA . ALA A 1 111 ? 15.477 2.607 1.143 1.00 96.50 111 ALA A CA 1
ATOM 850 C C . ALA A 1 111 ? 16.611 1.591 0.979 1.00 96.50 111 ALA A C 1
ATOM 852 O O . ALA A 1 111 ? 17.614 1.620 1.689 1.00 96.50 111 ALA A O 1
ATOM 853 N N . ASP A 1 112 ? 16.449 0.687 0.018 1.00 97.88 112 ASP A N 1
ATOM 854 C CA . ASP A 1 112 ? 17.519 -0.213 -0.394 1.00 97.88 112 ASP A CA 1
ATOM 855 C C . ASP A 1 112 ? 18.605 0.544 -1.196 1.00 97.88 112 ASP A C 1
ATOM 857 O O . ASP A 1 112 ? 18.325 1.562 -1.843 1.00 97.88 112 ASP A O 1
ATOM 861 N N . PRO A 1 113 ? 19.837 0.027 -1.240 1.00 97.81 113 PRO A N 1
ATOM 862 C CA . PRO A 1 113 ? 20.823 0.417 -2.243 1.00 97.81 113 PRO A CA 1
ATOM 863 C C . PRO A 1 113 ? 20.358 0.140 -3.688 1.00 97.81 113 PRO A C 1
ATOM 865 O O . PRO A 1 113 ? 19.337 -0.517 -3.941 1.00 97.81 113 PRO A O 1
ATOM 868 N N . GLN A 1 114 ? 21.089 0.660 -4.676 1.00 97.62 114 GLN A N 1
ATOM 869 C CA . GLN A 1 114 ? 20.898 0.256 -6.075 1.00 97.62 114 GLN A CA 1
ATOM 870 C C . GLN A 1 114 ? 21.376 -1.188 -6.294 1.00 97.62 114 GLN A C 1
ATOM 872 O O . GLN A 1 114 ? 22.337 -1.628 -5.676 1.00 97.62 114 GLN A O 1
ATOM 877 N N . ILE A 1 115 ? 20.734 -1.929 -7.208 1.00 96.31 115 ILE A N 1
ATOM 878 C CA . ILE A 1 115 ? 21.077 -3.345 -7.486 1.00 96.31 115 ILE A CA 1
ATOM 879 C C . ILE A 1 115 ? 22.504 -3.509 -8.021 1.00 96.31 115 ILE A C 1
ATOM 881 O O . ILE A 1 115 ? 23.117 -4.552 -7.835 1.00 96.31 115 ILE A O 1
ATOM 885 N N . SER A 1 116 ? 23.053 -2.473 -8.653 1.00 93.56 116 SER A N 1
ATOM 886 C CA . SER A 1 116 ? 24.436 -2.455 -9.131 1.00 93.56 116 SER A CA 1
ATOM 887 C C . SER A 1 116 ? 25.483 -2.294 -8.021 1.00 93.56 116 SER A C 1
ATOM 889 O O . SER A 1 116 ? 26.675 -2.369 -8.311 1.00 93.56 116 SER A O 1
ATOM 891 N N . GLU A 1 117 ? 25.085 -2.015 -6.777 1.00 95.19 117 GLU A N 1
ATOM 892 C CA . GLU A 1 117 ? 26.027 -1.858 -5.666 1.00 95.19 117 GLU A CA 1
ATOM 893 C C . GLU A 1 117 ? 26.575 -3.217 -5.218 1.00 95.19 117 GLU A C 1
ATOM 895 O O . GLU A 1 117 ? 25.833 -4.133 -4.873 1.00 95.19 117 GLU A O 1
ATOM 900 N N . SER A 1 118 ? 27.903 -3.352 -5.207 1.00 91.88 118 SER A N 1
ATOM 901 C CA . SER A 1 118 ? 28.595 -4.639 -5.042 1.00 91.88 118 SER A CA 1
ATOM 902 C C . SER A 1 118 ? 28.375 -5.316 -3.687 1.00 91.88 118 SER A C 1
ATOM 904 O O . SER A 1 118 ? 28.490 -6.534 -3.581 1.00 91.88 118 SER A O 1
ATOM 906 N N . ASN A 1 119 ? 28.063 -4.544 -2.650 1.00 94.19 119 ASN A N 1
ATOM 907 C CA . ASN A 1 119 ? 27.772 -5.023 -1.300 1.00 94.19 119 ASN A CA 1
ATOM 908 C C . ASN A 1 119 ? 26.270 -5.237 -1.044 1.00 94.19 119 ASN A C 1
ATOM 910 O O . ASN A 1 119 ? 25.896 -5.606 0.071 1.00 94.19 119 ASN A O 1
ATOM 914 N N . PHE A 1 120 ? 25.411 -5.011 -2.040 1.00 97.12 120 PHE A N 1
ATOM 915 C CA . PHE A 1 120 ? 23.977 -5.223 -1.918 1.00 97.12 120 PHE A CA 1
ATOM 916 C C . PHE A 1 120 ? 23.572 -6.546 -2.573 1.00 97.12 120 PHE A C 1
ATOM 918 O O . PHE A 1 120 ? 23.489 -6.673 -3.790 1.00 97.12 120 PHE A O 1
ATOM 925 N N . SER A 1 121 ? 23.323 -7.562 -1.746 1.00 96.69 121 SER A N 1
ATOM 926 C CA . SER A 1 121 ? 22.902 -8.901 -2.183 1.00 96.69 121 SER A CA 1
ATOM 927 C C . SER A 1 121 ? 21.567 -9.273 -1.529 1.00 96.69 121 SER A C 1
ATOM 929 O O . SER A 1 121 ? 21.560 -10.022 -0.549 1.00 96.69 121 SER A O 1
ATOM 931 N N . PRO A 1 122 ? 20.442 -8.706 -2.007 1.00 97.56 122 PRO A N 1
ATOM 932 C CA . PRO A 1 122 ? 19.135 -8.918 -1.396 1.00 97.56 122 PRO A CA 1
ATOM 933 C C . PRO A 1 122 ? 18.672 -10.372 -1.522 1.00 97.56 122 PRO A C 1
ATOM 935 O O . PRO A 1 122 ? 18.784 -10.987 -2.583 1.00 97.56 122 PRO A O 1
ATOM 938 N N . LYS A 1 123 ? 18.074 -10.901 -0.452 1.00 98.06 123 LYS A N 1
ATOM 939 C CA . LYS A 1 123 ? 17.444 -12.232 -0.447 1.00 98.06 123 LYS A CA 1
ATOM 940 C C . LYS A 1 123 ? 15.966 -12.128 -0.808 1.00 98.06 123 LYS A C 1
ATOM 942 O O . LYS A 1 123 ? 15.097 -12.069 0.061 1.00 98.06 123 LYS A O 1
ATOM 947 N N . PHE A 1 124 ? 15.681 -12.011 -2.101 1.00 98.38 124 PHE A N 1
ATOM 948 C CA . PHE A 1 124 ? 14.304 -11.937 -2.590 1.00 98.38 124 PHE A CA 1
ATOM 949 C C . PHE A 1 124 ? 13.500 -13.202 -2.272 1.00 98.38 124 PHE A C 1
ATOM 951 O O . PHE A 1 124 ? 14.063 -14.284 -2.159 1.00 98.38 124 PHE A O 1
ATOM 958 N N . ASN A 1 125 ? 12.176 -13.058 -2.163 1.00 98.25 125 ASN A N 1
ATOM 959 C CA . ASN A 1 125 ? 11.245 -14.121 -1.765 1.00 98.25 125 ASN A CA 1
ATOM 960 C C . ASN A 1 125 ? 11.520 -14.736 -0.375 1.00 98.25 125 ASN A C 1
ATOM 962 O O . ASN A 1 125 ? 11.030 -15.822 -0.066 1.00 98.25 125 ASN A O 1
ATOM 966 N N . GLU A 1 126 ? 12.264 -14.039 0.488 1.00 96.69 126 GLU A N 1
ATOM 967 C CA . GLU A 1 126 ? 12.632 -14.499 1.828 1.00 96.69 126 GLU A CA 1
ATOM 968 C C . GLU A 1 126 ? 12.619 -13.345 2.847 1.00 96.69 126 GLU A C 1
ATOM 970 O O . GLU A 1 126 ? 12.472 -12.173 2.498 1.00 96.69 126 GLU A O 1
ATOM 975 N N . LYS A 1 127 ? 12.789 -13.674 4.134 1.00 94.81 127 LYS A N 1
ATOM 976 C CA . LYS A 1 127 ? 13.059 -12.667 5.166 1.00 94.81 127 LYS A CA 1
ATOM 977 C C . LYS A 1 127 ? 14.551 -12.327 5.153 1.00 94.81 127 LYS A C 1
ATOM 979 O O . LYS A 1 127 ? 15.381 -13.142 5.556 1.00 94.81 127 LYS A O 1
ATOM 984 N N . ASP A 1 128 ? 14.884 -11.115 4.730 1.00 95.69 128 ASP A N 1
ATOM 985 C CA . ASP A 1 128 ? 16.249 -10.632 4.531 1.00 95.69 128 ASP A CA 1
ATOM 986 C C . ASP A 1 128 ? 16.696 -9.733 5.694 1.00 95.69 128 ASP A C 1
ATOM 988 O O . ASP A 1 128 ? 16.589 -8.503 5.668 1.00 95.69 128 ASP A O 1
ATOM 992 N N . GLY A 1 129 ? 17.131 -10.369 6.784 1.00 92.88 129 GLY A N 1
ATOM 993 C CA . GLY A 1 129 ? 17.463 -9.675 8.028 1.00 92.88 129 GLY A CA 1
ATOM 994 C C . GLY A 1 129 ? 16.231 -8.994 8.635 1.00 92.88 129 GLY A C 1
ATOM 995 O O . GLY A 1 129 ? 15.316 -9.667 9.117 1.00 92.88 129 GLY A O 1
ATOM 996 N N . HIS A 1 130 ? 16.219 -7.659 8.620 1.00 90.06 130 HIS A N 1
ATOM 997 C CA . HIS A 1 130 ? 15.096 -6.840 9.094 1.00 90.06 130 HIS A CA 1
ATOM 998 C C . HIS A 1 130 ? 14.092 -6.470 7.993 1.00 90.06 130 HIS A C 1
ATOM 1000 O O . HIS A 1 130 ? 13.078 -5.848 8.295 1.00 90.06 130 HIS A O 1
ATOM 1006 N N . VAL A 1 131 ? 14.356 -6.832 6.735 1.00 91.62 131 VAL A N 1
ATOM 1007 C CA . VAL A 1 131 ? 13.472 -6.531 5.604 1.00 91.62 131 VAL A CA 1
ATOM 1008 C C . VAL A 1 131 ? 12.698 -7.791 5.229 1.00 91.62 131 VAL A C 1
ATOM 1010 O O . VAL A 1 131 ? 13.285 -8.806 4.866 1.00 91.62 131 VAL A O 1
ATOM 1013 N N . GLU A 1 132 ? 11.370 -7.743 5.318 1.00 93.12 132 GLU A N 1
ATOM 1014 C CA . GLU A 1 132 ? 10.516 -8.796 4.762 1.00 93.12 132 GLU A CA 1
ATOM 1015 C C . GLU A 1 132 ? 10.433 -8.599 3.246 1.00 93.12 132 GLU A C 1
ATOM 1017 O O . GLU A 1 132 ? 9.955 -7.564 2.784 1.00 93.12 132 GLU A O 1
ATOM 1022 N N . ARG A 1 133 ? 10.964 -9.559 2.479 1.00 96.69 133 ARG A N 1
ATOM 1023 C CA . ARG A 1 133 ? 10.932 -9.532 1.012 1.00 96.69 133 ARG A CA 1
ATOM 1024 C C . ARG A 1 133 ? 9.991 -10.591 0.446 1.00 96.69 133 ARG A C 1
ATOM 1026 O O . ARG A 1 133 ? 9.885 -10.676 -0.774 1.00 96.69 133 ARG A O 1
ATOM 1033 N N . LYS A 1 134 ? 9.308 -11.402 1.261 1.00 96.25 134 LYS A N 1
ATOM 1034 C CA . LYS A 1 134 ? 8.259 -12.308 0.766 1.00 96.25 134 LYS A CA 1
ATOM 1035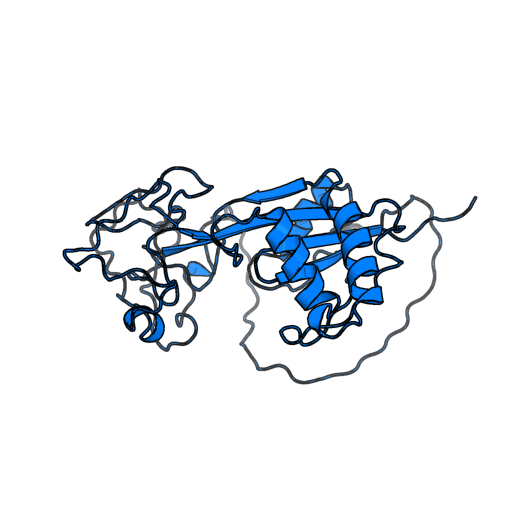 C C . LYS A 1 134 ? 7.016 -11.523 0.380 1.00 96.25 134 LYS A C 1
ATOM 1037 O O . LYS A 1 134 ? 6.450 -10.807 1.198 1.00 96.25 134 LYS A O 1
ATOM 1042 N N . SER A 1 135 ? 6.545 -11.740 -0.841 1.00 96.12 135 SER A N 1
ATOM 1043 C CA . SER A 1 135 ? 5.215 -11.285 -1.229 1.00 96.12 135 SER A CA 1
ATOM 1044 C C . SER A 1 135 ? 4.147 -12.148 -0.554 1.00 96.12 135 SER A C 1
ATOM 1046 O O . SER A 1 135 ? 4.295 -13.365 -0.418 1.00 96.12 135 SER A O 1
ATOM 1048 N N . GLN A 1 136 ? 3.041 -11.523 -0.157 1.00 93.00 136 GLN A N 1
ATOM 1049 C CA . GLN A 1 136 ? 1.853 -12.232 0.323 1.00 93.00 136 GLN A CA 1
ATOM 1050 C C . GLN A 1 136 ? 1.072 -12.903 -0.825 1.00 93.00 136 GLN A C 1
ATOM 1052 O O . GLN A 1 136 ? 0.143 -13.664 -0.567 1.00 93.00 136 GLN A O 1
ATOM 1057 N N . ASN A 1 137 ? 1.451 -12.663 -2.087 1.00 92.44 137 ASN A N 1
ATOM 1058 C CA . ASN A 1 137 ? 0.874 -13.299 -3.276 1.00 92.44 137 ASN A CA 1
ATOM 1059 C C . ASN A 1 137 ? 1.688 -14.497 -3.791 1.00 92.44 137 ASN A C 1
ATOM 1061 O O . ASN A 1 137 ? 1.396 -15.012 -4.868 1.00 92.44 137 ASN A O 1
ATOM 1065 N N . GLY A 1 138 ? 2.679 -14.963 -3.028 1.00 94.81 138 GLY A N 1
ATOM 1066 C CA . GLY A 1 138 ? 3.546 -16.074 -3.412 1.00 94.81 138 GLY A CA 1
ATOM 1067 C C . GLY A 1 138 ? 4.888 -15.603 -3.965 1.00 94.81 138 GLY A C 1
ATOM 1068 O O . GLY A 1 138 ? 5.363 -14.519 -3.639 1.00 94.81 138 GLY A O 1
ATOM 1069 N N . LEU A 1 139 ? 5.540 -16.450 -4.759 1.00 97.88 139 LEU A N 1
ATOM 1070 C CA . LEU A 1 139 ? 6.849 -16.128 -5.325 1.00 97.88 139 LEU A CA 1
ATOM 1071 C C . LEU A 1 139 ? 6.710 -15.125 -6.474 1.00 97.88 139 LEU A C 1
ATOM 1073 O O . LEU A 1 139 ? 5.844 -15.281 -7.332 1.00 97.88 139 LEU A O 1
ATOM 1077 N N . TYR A 1 140 ? 7.608 -14.145 -6.523 1.00 98.25 140 TYR A N 1
ATOM 1078 C CA . TYR A 1 140 ? 7.792 -13.274 -7.682 1.00 98.25 140 TYR A CA 1
ATOM 1079 C C . TYR A 1 140 ? 9.096 -13.605 -8.409 1.00 98.25 140 TYR A C 1
ATOM 1081 O O . TYR A 1 140 ? 10.095 -14.008 -7.805 1.00 98.25 140 TYR A O 1
ATOM 1089 N N . GLU A 1 141 ? 9.076 -13.432 -9.727 1.00 98.31 141 GLU A N 1
ATOM 1090 C CA . GLU A 1 141 ? 10.219 -13.706 -10.591 1.00 98.31 141 GLU A CA 1
ATOM 1091 C C . GLU A 1 141 ? 11.324 -12.660 -10.390 1.00 98.31 141 GLU A C 1
ATOM 1093 O O . GLU A 1 141 ? 11.048 -11.481 -10.151 1.00 98.31 141 GLU A O 1
ATOM 1098 N N . ILE A 1 142 ? 12.578 -13.101 -10.505 1.00 98.19 142 ILE A N 1
ATOM 1099 C CA . ILE A 1 142 ? 13.752 -12.229 -10.540 1.00 98.19 142 ILE A CA 1
ATOM 1100 C C . ILE A 1 142 ? 14.331 -12.277 -11.949 1.00 98.19 142 ILE A C 1
ATOM 1102 O O . ILE A 1 142 ? 14.779 -13.328 -12.399 1.00 98.19 142 ILE A O 1
ATOM 1106 N N . GLU A 1 143 ? 14.366 -11.135 -12.625 1.00 95.88 143 GLU A N 1
ATOM 1107 C CA . GLU A 1 143 ? 14.961 -10.986 -13.949 1.00 95.88 143 GLU A CA 1
ATOM 1108 C C . GLU A 1 143 ? 16.025 -9.887 -13.909 1.00 95.88 143 GLU A C 1
ATOM 1110 O O . GLU A 1 143 ? 15.810 -8.815 -13.343 1.00 95.88 143 GLU A O 1
ATOM 1115 N N . ASN A 1 144 ? 17.197 -10.148 -14.499 1.00 92.06 144 ASN A N 1
ATOM 1116 C CA . ASN A 1 144 ? 18.324 -9.205 -14.520 1.00 92.06 144 ASN A CA 1
ATOM 1117 C C . ASN A 1 144 ? 18.695 -8.686 -13.115 1.00 92.06 144 ASN A C 1
ATOM 1119 O O . ASN A 1 144 ? 19.013 -7.513 -12.926 1.00 92.06 144 ASN A O 1
ATOM 1123 N N . GLY A 1 145 ? 18.604 -9.566 -12.111 1.00 95.62 145 GLY A N 1
ATOM 1124 C CA . GLY A 1 145 ? 18.889 -9.252 -10.708 1.00 95.62 145 GLY A CA 1
ATOM 1125 C C . GLY A 1 145 ? 17.819 -8.415 -10.000 1.00 95.62 145 GLY A C 1
ATOM 1126 O O . GLY A 1 145 ? 18.037 -8.007 -8.864 1.00 95.62 145 GLY A O 1
ATOM 1127 N N . ARG A 1 146 ? 16.670 -8.145 -10.634 1.00 97.50 146 ARG A N 1
ATOM 1128 C CA . ARG A 1 146 ? 15.601 -7.290 -10.099 1.00 97.50 146 ARG A CA 1
ATOM 1129 C C . ARG A 1 146 ? 14.283 -8.068 -10.015 1.00 97.50 146 ARG A C 1
ATOM 1131 O O . ARG A 1 146 ? 14.022 -8.900 -10.878 1.00 97.50 146 ARG A O 1
ATOM 1138 N N . PRO A 1 147 ? 13.417 -7.786 -9.031 1.00 98.62 147 PRO A N 1
ATOM 1139 C CA . PRO A 1 147 ? 12.070 -8.346 -9.000 1.00 98.62 147 PRO A CA 1
ATOM 1140 C C . PRO A 1 147 ? 11.252 -7.932 -10.225 1.00 98.62 147 PRO A C 1
ATOM 1142 O O . PRO A 1 147 ? 11.438 -6.825 -10.740 1.00 98.62 147 PRO A O 1
ATOM 1145 N N . ARG A 1 148 ? 10.324 -8.797 -10.640 1.00 98.38 148 ARG A N 1
ATOM 1146 C CA . ARG A 1 148 ? 9.226 -8.490 -11.560 1.00 98.38 148 ARG A CA 1
ATOM 1147 C C . ARG A 1 148 ? 7.917 -8.365 -10.794 1.00 98.38 148 ARG A C 1
ATOM 1149 O O . ARG A 1 148 ? 7.574 -9.222 -9.982 1.00 98.38 148 ARG A O 1
ATOM 1156 N N . ASN A 1 149 ? 7.177 -7.302 -11.081 1.00 98.56 149 ASN A N 1
ATOM 1157 C CA . ASN A 1 149 ? 5.878 -7.031 -10.485 1.00 98.56 149 ASN A CA 1
ATOM 1158 C C . ASN A 1 149 ? 4.900 -8.184 -10.775 1.00 98.56 149 ASN A C 1
ATOM 1160 O O . ASN A 1 149 ? 4.654 -8.464 -11.951 1.00 98.56 149 ASN A O 1
ATOM 1164 N N . PRO A 1 150 ? 4.309 -8.835 -9.757 1.00 97.88 150 PRO A N 1
ATOM 1165 C CA . PRO A 1 150 ? 3.468 -10.013 -9.959 1.00 97.88 150 PRO A CA 1
ATOM 1166 C C . PRO A 1 150 ? 2.186 -9.712 -10.750 1.00 97.88 150 PRO A C 1
ATOM 1168 O O . PRO A 1 150 ? 1.617 -10.620 -11.347 1.00 97.88 150 PRO A O 1
ATOM 1171 N N . ALA A 1 151 ? 1.744 -8.449 -10.797 1.00 97.19 151 ALA A N 1
ATOM 1172 C CA . ALA A 1 151 ? 0.564 -8.031 -11.553 1.00 97.19 151 ALA A CA 1
ATOM 1173 C C . ALA A 1 151 ? 0.854 -7.665 -13.024 1.00 97.19 151 ALA A C 1
ATOM 1175 O O . ALA A 1 151 ? -0.088 -7.409 -13.771 1.00 97.19 151 ALA A O 1
ATOM 1176 N N . GLY A 1 152 ? 2.124 -7.651 -13.452 1.00 98.00 152 GLY A N 1
ATOM 1177 C CA . GLY A 1 152 ? 2.514 -7.377 -14.839 1.00 98.00 152 GLY A CA 1
ATOM 1178 C C . GLY A 1 152 ? 3.280 -6.069 -15.058 1.00 98.00 152 GLY A C 1
ATOM 1179 O O . GLY A 1 152 ? 3.749 -5.418 -14.122 1.00 98.00 152 GLY A O 1
ATOM 1180 N N . ARG A 1 153 ? 3.429 -5.713 -16.337 1.00 98.62 153 ARG A N 1
ATOM 1181 C CA . ARG A 1 153 ? 4.138 -4.528 -16.835 1.00 98.62 153 ARG A CA 1
ATOM 1182 C C . ARG A 1 153 ? 3.416 -3.238 -16.467 1.00 98.62 153 ARG A C 1
ATOM 1184 O O . ARG A 1 153 ? 2.234 -3.065 -16.747 1.00 98.62 153 ARG A O 1
ATOM 1191 N N . THR A 1 154 ? 4.173 -2.274 -15.959 1.00 98.62 154 THR A N 1
ATOM 1192 C CA . THR A 1 154 ? 3.688 -0.941 -15.577 1.00 98.62 154 THR A CA 1
ATOM 1193 C C . THR A 1 154 ? 4.139 0.168 -16.529 1.00 98.62 154 THR A C 1
ATOM 1195 O O . THR A 1 154 ? 3.666 1.298 -16.414 1.00 98.62 154 THR A O 1
ATOM 1198 N N . GLY A 1 155 ? 5.075 -0.116 -17.439 1.00 98.56 155 GLY A N 1
ATOM 1199 C CA . GLY A 1 155 ? 5.688 0.874 -18.326 1.00 98.56 155 GLY A CA 1
ATOM 1200 C C . GLY A 1 155 ? 6.821 1.675 -17.682 1.00 98.56 155 GLY A C 1
ATOM 1201 O O . GLY A 1 155 ? 7.271 2.666 -18.263 1.00 98.56 155 GLY A O 1
ATOM 1202 N N . LEU A 1 156 ? 7.270 1.289 -16.483 1.00 98.88 156 LEU A N 1
ATOM 1203 C CA . LEU A 1 156 ? 8.338 1.970 -15.757 1.00 98.88 156 LEU A CA 1
ATOM 1204 C C . LEU A 1 156 ? 9.160 0.976 -14.937 1.00 98.88 156 LEU A C 1
ATOM 1206 O O . LEU A 1 156 ? 8.626 0.297 -14.062 1.00 98.88 156 LEU A O 1
ATOM 1210 N N . VAL A 1 157 ? 10.468 0.944 -15.177 1.00 98.75 157 VAL A N 1
ATOM 1211 C CA . VAL A 1 157 ? 11.440 0.218 -14.352 1.00 98.75 157 VAL A CA 1
ATOM 1212 C C . VAL A 1 157 ? 12.088 1.166 -13.350 1.00 98.75 157 VAL A C 1
ATOM 1214 O O . VAL A 1 157 ? 12.083 2.385 -13.501 1.00 98.75 157 VAL A O 1
ATOM 1217 N N . GLY A 1 158 ? 12.660 0.608 -12.294 1.00 98.44 158 GLY A N 1
ATOM 1218 C CA . GLY A 1 158 ? 13.179 1.376 -11.158 1.00 98.44 158 GLY A CA 1
ATOM 1219 C C . GLY A 1 158 ? 12.323 1.145 -9.934 1.00 98.44 158 GLY A C 1
ATOM 1220 O O . GLY A 1 158 ? 11.490 0.243 -9.915 1.00 98.44 158 GLY A O 1
ATOM 1221 N N . ARG A 1 159 ? 12.530 1.948 -8.898 1.00 98.56 159 ARG A N 1
ATOM 1222 C CA . ARG A 1 159 ? 11.684 1.895 -7.702 1.00 98.56 159 ARG A CA 1
ATOM 1223 C C . ARG A 1 159 ? 10.699 3.052 -7.617 1.00 98.56 159 ARG A C 1
ATOM 1225 O O . ARG A 1 159 ? 9.794 3.027 -6.791 1.00 98.56 159 ARG A O 1
ATOM 1232 N N . GLY A 1 160 ? 10.858 4.073 -8.460 1.00 98.50 160 GLY A N 1
ATOM 1233 C CA . GLY A 1 160 ? 10.123 5.319 -8.306 1.00 98.50 160 GLY A CA 1
ATOM 1234 C C . GLY A 1 160 ? 10.294 5.874 -6.886 1.00 98.50 160 GLY A C 1
ATOM 1235 O O . GLY A 1 160 ? 11.422 6.108 -6.464 1.00 98.50 160 GLY A O 1
ATOM 1236 N N . LEU A 1 161 ? 9.199 6.068 -6.150 1.00 97.81 161 LEU A N 1
ATOM 1237 C CA . LEU A 1 161 ? 9.185 6.533 -4.756 1.00 97.81 161 LEU A CA 1
ATOM 1238 C C . LEU A 1 161 ? 9.315 5.413 -3.714 1.00 97.81 161 LEU A C 1
ATOM 1240 O O . LEU A 1 161 ? 9.395 5.706 -2.523 1.00 97.81 161 LEU A O 1
ATOM 1244 N N . LEU A 1 162 ? 9.302 4.148 -4.126 1.00 97.75 162 LEU A N 1
ATOM 1245 C CA . LEU A 1 162 ? 9.340 3.021 -3.202 1.00 97.75 162 LEU A CA 1
ATOM 1246 C C . LEU A 1 162 ? 10.769 2.760 -2.713 1.00 97.75 162 LEU A C 1
ATOM 1248 O O . LEU A 1 162 ? 11.735 2.837 -3.469 1.00 97.75 162 LEU A O 1
ATOM 1252 N N . GLY A 1 163 ? 10.915 2.466 -1.422 1.00 96.81 163 GLY A N 1
ATOM 1253 C CA . GLY A 1 163 ? 12.229 2.259 -0.816 1.00 96.81 163 GLY A CA 1
ATOM 1254 C C . GLY A 1 163 ? 12.834 0.912 -1.179 1.00 96.81 163 GLY A C 1
ATOM 1255 O O . GLY A 1 163 ? 14.032 0.824 -1.457 1.00 96.81 163 GLY A O 1
ATOM 1256 N N . ARG 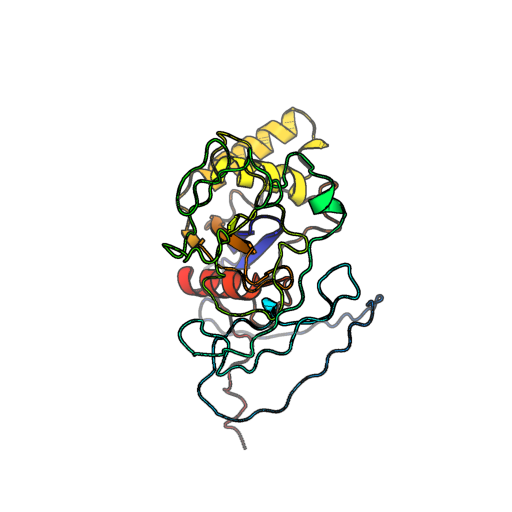A 1 164 ? 12.013 -0.140 -1.195 1.00 98.06 164 ARG A N 1
ATOM 1257 C CA . ARG A 1 164 ? 12.464 -1.523 -1.359 1.00 98.06 164 ARG A CA 1
ATOM 1258 C C . ARG A 1 164 ? 12.317 -2.001 -2.795 1.00 98.06 164 ARG A C 1
ATOM 1260 O O . ARG A 1 164 ? 11.362 -1.640 -3.482 1.00 98.06 164 ARG A O 1
ATOM 1267 N N . TRP A 1 165 ? 13.250 -2.841 -3.230 1.00 98.62 165 TRP A N 1
ATOM 1268 C CA . TRP A 1 165 ? 13.056 -3.676 -4.416 1.00 98.62 165 TRP A CA 1
ATOM 1269 C C . TRP A 1 165 ? 12.061 -4.798 -4.093 1.00 98.62 165 TRP A C 1
ATOM 1271 O O . TRP A 1 165 ? 12.221 -5.481 -3.080 1.00 98.62 165 TRP A O 1
ATOM 1281 N N . GLY A 1 166 ? 11.068 -5.004 -4.959 1.00 98.50 166 GLY A N 1
ATOM 1282 C CA . GLY A 1 166 ? 9.996 -5.980 -4.760 1.00 98.50 166 GLY A CA 1
ATOM 1283 C C . GLY A 1 166 ? 8.839 -5.429 -3.911 1.00 98.50 166 GLY A C 1
ATOM 1284 O O . GLY A 1 166 ? 8.452 -4.266 -4.090 1.00 98.50 166 GLY A O 1
ATOM 1285 N N . PRO A 1 167 ? 8.254 -6.230 -3.004 1.00 97.81 167 PRO A N 1
ATOM 1286 C CA . PRO A 1 167 ? 7.128 -5.788 -2.194 1.00 97.81 167 PRO A CA 1
ATOM 1287 C C . PRO A 1 167 ? 7.549 -4.710 -1.185 1.00 97.81 167 PRO A C 1
ATOM 1289 O O . PRO A 1 167 ? 8.556 -4.816 -0.488 1.00 97.81 167 PRO A O 1
ATOM 1292 N N . ASN A 1 168 ? 6.746 -3.657 -1.102 1.00 95.56 168 ASN A N 1
ATOM 1293 C CA . ASN A 1 168 ? 6.801 -2.613 -0.091 1.00 95.56 168 ASN A CA 1
ATOM 1294 C C . ASN A 1 168 ? 5.539 -2.766 0.757 1.00 95.56 168 ASN A C 1
ATOM 1296 O O . ASN A 1 168 ? 4.459 -2.309 0.377 1.00 95.56 168 ASN A O 1
ATOM 1300 N N . HIS A 1 169 ? 5.678 -3.473 1.877 1.00 90.31 169 HIS A N 1
ATOM 1301 C CA . HIS A 1 169 ? 4.575 -3.700 2.801 1.00 90.31 169 HIS A CA 1
ATOM 1302 C C . HIS A 1 169 ? 4.182 -2.380 3.465 1.00 90.31 169 HIS A C 1
ATOM 1304 O O . HIS A 1 169 ? 5.003 -1.718 4.100 1.00 90.31 169 HIS A O 1
ATOM 1310 N N . ALA A 1 170 ? 2.931 -1.977 3.270 1.00 80.06 170 ALA A N 1
ATOM 1311 C CA . ALA A 1 170 ? 2.360 -0.811 3.910 1.00 80.06 170 ALA A CA 1
ATOM 1312 C C . ALA A 1 170 ? 2.256 -1.046 5.428 1.00 80.06 170 ALA A C 1
ATOM 1314 O O . ALA A 1 170 ? 2.003 -2.166 5.880 1.00 80.06 170 ALA A O 1
ATOM 1315 N N . GLY A 1 171 ? 2.352 0.039 6.200 1.00 66.94 171 GLY A N 1
ATOM 1316 C CA . GLY A 1 171 ? 2.349 0.019 7.665 1.00 66.94 171 GLY A CA 1
ATOM 1317 C C . GLY A 1 171 ? 3.753 0.045 8.215 1.00 66.94 171 GLY A C 1
ATOM 1318 O O . GLY A 1 171 ? 4.576 -0.806 7.884 1.00 66.94 171 GLY A O 1
ATOM 1319 N N . MET A 1 172 ? 4.030 1.028 9.059 1.00 62.66 172 MET A N 1
ATOM 1320 C CA . MET A 1 172 ? 5.322 1.146 9.710 1.00 62.66 172 MET A CA 1
ATOM 1321 C C . MET A 1 172 ? 5.336 0.220 10.929 1.00 62.66 172 MET A C 1
ATOM 1323 O O . MET A 1 172 ? 5.067 0.639 12.046 1.00 62.66 172 MET A O 1
ATOM 1327 N N . VAL A 1 173 ? 5.567 -1.074 10.695 1.00 65.75 173 VAL A N 1
ATOM 1328 C CA . VAL A 1 173 ? 5.762 -2.050 11.777 1.00 65.75 173 VAL A CA 1
ATOM 1329 C C . VAL A 1 173 ? 7.210 -1.955 12.227 1.00 65.75 173 VAL A C 1
ATOM 1331 O O . VAL A 1 173 ? 8.123 -2.227 11.439 1.00 65.75 173 VAL A O 1
ATOM 1334 N N . ASP A 1 174 ? 7.430 -1.573 13.483 1.00 67.56 174 ASP A N 1
ATOM 1335 C CA . ASP A 1 174 ? 8.784 -1.490 14.014 1.00 67.56 174 ASP A CA 1
ATOM 1336 C C . ASP A 1 174 ? 9.452 -2.877 14.026 1.00 67.56 174 ASP A C 1
ATOM 1338 O O . ASP A 1 174 ? 8.784 -3.902 14.218 1.00 67.56 174 ASP A O 1
ATOM 1342 N N . PRO A 1 175 ? 10.782 -2.970 13.828 1.00 62.88 175 PRO A N 1
ATOM 1343 C CA . PRO A 1 175 ? 11.476 -4.252 13.840 1.00 62.88 175 PRO A CA 1
ATOM 1344 C C . PRO A 1 175 ? 11.207 -5.055 15.123 1.00 62.88 175 PRO A C 1
ATOM 1346 O O . PRO A 1 175 ? 11.614 -4.670 16.215 1.00 62.88 175 PRO A O 1
ATOM 1349 N N . GLY A 1 176 ? 10.562 -6.216 14.974 1.00 68.00 176 GLY A N 1
ATOM 1350 C CA . GLY A 1 176 ? 10.210 -7.104 16.090 1.00 68.00 176 GLY A CA 1
ATOM 1351 C C . GLY A 1 176 ? 8.830 -6.848 16.704 1.00 68.00 176 GLY A C 1
ATOM 1352 O O . GLY A 1 176 ? 8.398 -7.631 17.552 1.00 68.00 176 GLY A O 1
ATOM 1353 N N . GLU A 1 177 ? 8.117 -5.814 16.259 1.00 74.19 177 GLU A N 1
ATOM 1354 C CA . GLU A 1 177 ? 6.739 -5.549 16.655 1.00 74.19 177 GLU A CA 1
ATOM 1355 C C . GLU A 1 177 ? 5.761 -6.508 15.949 1.00 74.19 177 GLU A C 1
ATOM 1357 O O . GLU A 1 177 ? 5.985 -6.976 14.829 1.00 74.19 177 GLU A O 1
ATOM 1362 N N . LYS A 1 178 ? 4.653 -6.841 16.622 1.00 76.44 178 LYS A N 1
ATOM 1363 C CA . LYS A 1 178 ? 3.532 -7.558 15.999 1.00 76.44 178 LYS A CA 1
ATOM 1364 C C . LYS A 1 178 ? 2.671 -6.561 15.226 1.00 76.44 178 LYS A C 1
ATOM 1366 O O . LYS A 1 178 ? 2.342 -5.519 15.776 1.00 76.44 178 LYS A O 1
ATOM 1371 N N . ILE A 1 179 ? 2.174 -6.940 14.047 1.00 73.75 179 ILE A N 1
ATOM 1372 C CA . ILE A 1 179 ? 1.253 -6.111 13.237 1.00 73.75 179 ILE A CA 1
ATOM 1373 C C . ILE A 1 179 ? 0.082 -5.575 14.078 1.00 73.75 179 ILE A C 1
ATOM 1375 O O . ILE A 1 179 ? -0.250 -4.399 14.007 1.00 73.75 179 ILE A O 1
ATOM 1379 N N . SER A 1 180 ? -0.522 -6.411 14.928 1.00 76.12 180 SER A N 1
ATOM 1380 C CA . SER A 1 180 ? -1.631 -5.996 15.796 1.00 76.12 180 SER A CA 1
ATOM 1381 C C . SER A 1 180 ? -1.239 -4.930 16.826 1.00 76.12 180 SER A C 1
ATOM 1383 O O . SER A 1 180 ? -2.073 -4.106 17.184 1.00 76.12 180 SER A O 1
ATOM 1385 N N . ALA A 1 181 ? 0.009 -4.936 17.305 1.00 80.19 181 ALA A N 1
ATOM 1386 C CA . ALA A 1 181 ? 0.515 -3.923 18.227 1.00 80.19 181 ALA A CA 1
ATOM 1387 C C . ALA A 1 181 ? 0.744 -2.591 17.501 1.00 80.19 181 ALA A C 1
ATOM 1389 O O . ALA A 1 181 ? 0.261 -1.568 17.981 1.00 80.19 181 ALA A O 1
ATOM 1390 N N . THR A 1 182 ? 1.329 -2.633 16.299 1.00 80.06 182 THR A N 1
ATOM 1391 C CA . THR A 1 182 ? 1.474 -1.455 15.436 1.00 80.06 182 THR A CA 1
ATOM 1392 C C . THR A 1 182 ? 0.114 -0.836 15.134 1.00 80.06 182 THR A C 1
ATOM 1394 O O . THR A 1 182 ? -0.103 0.336 15.403 1.00 80.06 182 THR A O 1
ATOM 1397 N N . LEU A 1 183 ? -0.851 -1.631 14.657 1.00 79.19 183 LEU A N 1
ATOM 1398 C CA . LEU A 1 183 ? -2.195 -1.138 14.341 1.00 79.19 183 LEU A CA 1
ATOM 1399 C C . LEU A 1 183 ? -2.893 -0.520 15.559 1.00 79.19 183 LEU A C 1
ATOM 1401 O O . LEU A 1 183 ? -3.600 0.475 15.416 1.00 79.19 183 LEU A O 1
ATOM 1405 N N . LYS A 1 184 ? -2.698 -1.099 16.750 1.00 85.12 184 LYS A N 1
ATOM 1406 C CA . LYS A 1 184 ? -3.228 -0.557 18.005 1.00 85.12 184 LYS A CA 1
ATOM 1407 C C . LYS A 1 184 ? -2.607 0.805 18.326 1.00 85.12 184 LYS A C 1
ATOM 1409 O O . LYS A 1 184 ? -3.341 1.716 18.705 1.00 85.12 184 LYS A O 1
ATOM 1414 N N . ARG A 1 185 ? -1.281 0.929 18.192 1.00 84.62 185 ARG A N 1
ATOM 1415 C CA . ARG A 1 185 ? -0.538 2.172 18.432 1.00 84.62 185 ARG A CA 1
ATOM 1416 C C . ARG A 1 185 ? -0.967 3.261 17.450 1.00 84.62 185 ARG A C 1
ATOM 1418 O O . ARG A 1 185 ? -1.475 4.278 17.902 1.00 84.62 185 ARG A O 1
ATOM 1425 N N . GLU A 1 186 ? -0.876 2.997 16.146 1.00 83.94 186 GLU A N 1
ATOM 1426 C CA . GLU A 1 186 ? -1.248 3.945 15.081 1.00 83.94 186 GLU A CA 1
ATOM 1427 C C . GLU A 1 186 ? -2.703 4.410 15.233 1.00 83.94 186 GLU A C 1
ATOM 1429 O O . GLU A 1 186 ? -2.994 5.598 15.172 1.00 83.94 186 GLU A O 1
ATOM 1434 N N . PHE A 1 187 ? -3.634 3.498 15.542 1.00 84.94 187 PHE A N 1
ATOM 1435 C CA . PHE A 1 187 ? -5.023 3.882 15.801 1.00 84.94 187 PHE A CA 1
ATOM 1436 C C . PHE A 1 187 ? -5.163 4.826 17.004 1.00 84.94 187 PHE A C 1
ATOM 1438 O O . PHE A 1 187 ? -5.911 5.803 16.952 1.00 84.94 187 PHE A O 1
ATOM 1445 N N . GLY A 1 188 ? -4.451 4.540 18.096 1.00 85.50 188 GLY A N 1
ATOM 1446 C CA . GLY A 1 188 ? -4.447 5.400 19.274 1.00 85.50 188 GLY A CA 1
ATOM 1447 C C . GLY A 1 188 ? -3.847 6.779 18.996 1.00 85.50 188 GLY A C 1
ATOM 1448 O O . GLY A 1 188 ? -4.317 7.775 19.543 1.00 85.50 188 GLY A O 1
ATOM 1449 N N . GLU A 1 189 ? -2.810 6.854 18.171 1.00 84.25 189 GLU A N 1
ATOM 1450 C CA . GLU A 1 189 ? -2.121 8.098 17.817 1.00 84.25 189 GLU A CA 1
ATOM 1451 C C . GLU A 1 189 ? -2.964 8.927 16.834 1.00 84.25 189 GLU A C 1
ATOM 1453 O O . GLU A 1 189 ? -3.342 10.052 17.160 1.00 84.25 189 GLU A O 1
ATOM 1458 N N . GLU A 1 190 ? -3.373 8.346 15.704 1.00 82.06 190 GLU A N 1
ATOM 1459 C CA . GLU A 1 190 ? -4.050 9.056 14.611 1.00 82.06 190 GLU A CA 1
ATOM 1460 C C . GLU A 1 190 ? -5.533 9.357 14.883 1.00 82.06 190 GLU A C 1
ATOM 1462 O O . GLU A 1 190 ? -6.041 10.404 14.470 1.00 82.06 190 GLU A O 1
ATOM 1467 N N . ALA A 1 191 ? -6.261 8.441 15.535 1.00 85.38 191 ALA A N 1
ATOM 1468 C CA . ALA A 1 191 ? -7.721 8.526 15.648 1.00 85.38 191 ALA A CA 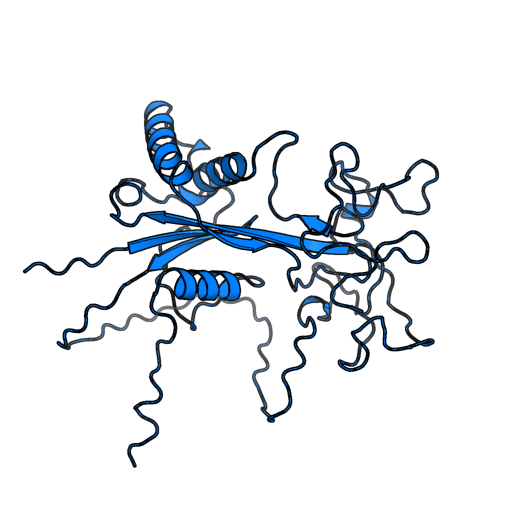1
ATOM 1469 C C . ALA A 1 191 ? -8.232 8.905 17.045 1.00 85.38 191 ALA A C 1
ATOM 1471 O O . ALA A 1 191 ? -9.408 9.259 17.178 1.00 85.38 191 ALA A O 1
ATOM 1472 N N . LEU A 1 192 ? -7.378 8.823 18.073 1.00 87.94 192 LEU A N 1
ATOM 1473 C CA . LEU A 1 192 ? -7.715 9.150 19.467 1.00 87.94 192 LEU A CA 1
ATOM 1474 C C . LEU A 1 192 ? -6.799 10.223 20.084 1.00 87.94 192 LEU A C 1
ATOM 1476 O O . LEU A 1 192 ? -6.943 10.538 21.269 1.00 87.94 192 LEU A O 1
ATOM 1480 N N . ASN A 1 193 ? -5.849 10.760 19.309 1.00 88.62 193 ASN A N 1
ATOM 1481 C CA . ASN A 1 193 ? -4.854 11.745 19.737 1.00 88.62 193 ASN A CA 1
ATOM 1482 C C . ASN A 1 193 ? -4.139 11.360 21.052 1.00 88.62 193 ASN A C 1
ATOM 1484 O O . ASN A 1 193 ? -3.882 12.197 21.921 1.00 88.62 193 ASN A O 1
ATOM 1488 N N . SER A 1 194 ? -3.851 10.066 21.242 1.00 87.88 194 SER A N 1
ATOM 1489 C CA . SER A 1 194 ? -3.391 9.519 22.530 1.00 87.88 194 SER A CA 1
ATOM 1490 C C . SER A 1 194 ? -2.062 10.101 23.032 1.00 87.88 194 SER A C 1
ATOM 1492 O O . SER A 1 194 ? -1.800 10.056 24.235 1.00 87.88 194 SER A O 1
ATOM 1494 N N . LEU A 1 195 ? -1.238 10.683 22.151 1.00 88.00 195 LEU A N 1
ATOM 1495 C CA . LEU A 1 195 ? 0.031 11.332 22.513 1.00 88.00 195 LEU A CA 1
ATOM 1496 C C . LEU A 1 195 ? -0.161 12.646 23.282 1.00 88.00 195 LEU A C 1
ATOM 1498 O O . LEU A 1 195 ? 0.728 13.040 24.033 1.00 88.00 195 LEU A O 1
ATOM 1502 N N . GLN A 1 196 ? -1.313 13.301 23.121 1.00 91.12 196 GLN A N 1
ATOM 1503 C CA . GLN A 1 196 ? -1.651 14.559 23.795 1.00 91.12 196 GLN A CA 1
ATOM 1504 C C . GLN A 1 196 ? -2.532 14.350 25.040 1.00 91.12 196 GLN A C 1
ATOM 1506 O O . GLN A 1 196 ? -2.903 15.315 25.709 1.00 91.12 196 GLN A O 1
ATOM 1511 N N . LYS A 1 197 ? -2.882 13.098 25.365 1.00 92.06 197 LYS A N 1
ATOM 1512 C CA . LYS A 1 197 ? -3.738 12.748 26.507 1.00 92.06 197 LYS A CA 1
ATOM 1513 C C . LYS A 1 197 ? -2.958 12.670 27.815 1.00 92.06 197 LYS A C 1
ATOM 1515 O O . LYS A 1 197 ? -1.759 12.392 27.837 1.00 92.06 197 LYS A O 1
ATOM 1520 N N . SER A 1 198 ? -3.655 12.869 28.936 1.00 94.88 198 SER A N 1
ATOM 1521 C CA . SER A 1 198 ? -3.067 12.631 30.254 1.00 94.88 198 SER A CA 1
ATOM 1522 C C . SER A 1 198 ? -2.723 11.151 30.453 1.00 94.88 198 SER A C 1
ATOM 1524 O O . SER A 1 198 ? -3.297 10.261 29.826 1.00 94.88 198 SER A O 1
ATOM 1526 N N . SER A 1 199 ? -1.825 10.855 31.395 1.00 93.31 199 SER A N 1
ATOM 1527 C CA . SER A 1 199 ? -1.449 9.471 31.712 1.00 93.31 199 SER A CA 1
ATOM 1528 C C . SER A 1 199 ? -2.633 8.598 32.151 1.00 93.31 199 SER A C 1
ATOM 1530 O O . SER A 1 199 ? -2.572 7.382 31.991 1.00 93.31 199 SER A O 1
ATOM 1532 N N . ALA A 1 200 ? -3.683 9.188 32.733 1.00 93.62 200 ALA A N 1
ATOM 1533 C CA . ALA A 1 200 ? -4.887 8.464 33.137 1.00 93.62 200 ALA A CA 1
ATOM 1534 C C . ALA A 1 200 ? -5.765 8.126 31.923 1.00 93.62 200 ALA A C 1
ATOM 1536 O O . ALA A 1 200 ? -6.092 6.960 31.721 1.00 93.62 200 ALA A O 1
ATOM 1537 N N . GLU A 1 201 ? -6.055 9.115 31.074 1.00 91.81 201 GLU A N 1
ATOM 1538 C CA . GLU A 1 201 ? -6.819 8.920 29.832 1.00 91.81 201 GLU A CA 1
ATOM 1539 C C . GLU A 1 201 ? -6.117 7.943 28.886 1.00 91.81 201 GLU A C 1
ATOM 1541 O O . GLU A 1 201 ? -6.753 7.073 28.297 1.00 91.81 201 GLU A O 1
ATOM 1546 N N . LYS A 1 202 ? -4.786 8.036 28.773 1.00 91.12 202 LYS A N 1
ATOM 1547 C CA . LYS A 1 202 ? -3.999 7.118 27.948 1.00 91.12 202 LYS A CA 1
ATOM 1548 C C . LYS A 1 202 ? -4.153 5.666 28.405 1.00 91.12 202 LYS A C 1
ATOM 1550 O O . LYS A 1 202 ? -4.296 4.790 27.561 1.00 91.12 202 LYS A O 1
ATOM 1555 N N . ARG A 1 203 ? -4.175 5.407 29.718 1.00 91.81 203 ARG A N 1
ATOM 1556 C CA . ARG A 1 203 ? -4.404 4.053 30.257 1.00 91.81 203 ARG A CA 1
ATOM 1557 C C . ARG A 1 203 ? -5.798 3.539 29.922 1.00 91.81 203 ARG A C 1
ATOM 1559 O O . ARG A 1 203 ? -5.925 2.401 29.490 1.00 91.81 203 ARG A O 1
ATOM 1566 N N . GLU A 1 204 ? -6.820 4.377 30.067 1.00 92.12 204 GLU A N 1
ATOM 1567 C CA . GLU A 1 204 ? -8.198 4.004 29.733 1.00 92.12 204 GLU A CA 1
ATOM 1568 C C . GLU A 1 204 ? -8.350 3.682 28.237 1.00 92.12 204 GLU A C 1
ATOM 1570 O O . GLU A 1 204 ? -8.901 2.642 27.873 1.00 92.12 204 GLU A O 1
ATOM 1575 N N . ILE A 1 205 ? -7.764 4.509 27.364 1.00 90.62 205 ILE A N 1
ATOM 1576 C CA . ILE A 1 205 ? -7.686 4.237 25.923 1.00 90.62 205 ILE A CA 1
ATOM 1577 C C . ILE A 1 205 ? -6.962 2.910 25.670 1.00 90.62 205 ILE A C 1
ATOM 1579 O O . ILE A 1 205 ? -7.464 2.053 24.943 1.00 90.62 205 ILE A O 1
ATOM 1583 N N . GLU A 1 206 ? -5.792 2.702 26.275 1.00 90.88 206 GLU A N 1
ATOM 1584 C CA . GLU A 1 206 ? -4.998 1.486 26.094 1.00 90.88 206 GLU A CA 1
ATOM 1585 C C . GLU A 1 206 ? -5.737 0.217 26.537 1.00 90.88 206 GLU A C 1
ATOM 1587 O O . GLU A 1 206 ? -5.576 -0.818 25.877 1.00 90.88 206 GLU A O 1
ATOM 1592 N N . GLU A 1 207 ? -6.542 0.287 27.602 1.00 92.25 207 GLU A N 1
ATOM 1593 C CA . GLU A 1 207 ? -7.394 -0.797 28.102 1.00 92.25 207 GLU A CA 1
ATOM 1594 C C . GLU A 1 207 ? -8.530 -1.125 27.124 1.00 92.25 207 GLU A C 1
ATOM 1596 O O . GLU A 1 207 ? -8.693 -2.288 26.738 1.00 92.25 207 GLU A O 1
ATOM 1601 N N . GLN A 1 208 ? -9.269 -0.115 26.648 1.00 91.56 208 GLN A N 1
ATOM 1602 C CA . GLN A 1 208 ? -10.341 -0.311 25.662 1.00 91.56 208 GLN A CA 1
ATOM 1603 C C . GLN A 1 208 ? -9.793 -0.860 24.342 1.00 91.56 208 GLN A C 1
ATOM 1605 O O . GLN A 1 208 ? -10.309 -1.838 23.796 1.00 91.56 208 GLN A O 1
ATOM 1610 N N . LEU A 1 209 ? -8.682 -0.301 23.858 1.00 90.06 209 LEU A N 1
ATOM 1611 C CA . LEU A 1 209 ? -8.008 -0.808 22.669 1.00 90.06 209 LEU A CA 1
ATOM 1612 C C . LEU A 1 209 ? -7.456 -2.216 22.888 1.00 90.06 209 LEU A C 1
ATOM 1614 O O . LEU A 1 209 ? -7.493 -3.036 21.978 1.00 90.06 209 LEU A O 1
ATOM 1618 N N . HIS A 1 210 ? -6.956 -2.546 24.081 1.00 91.69 210 HIS A N 1
ATOM 1619 C CA . HIS A 1 210 ? -6.542 -3.918 24.368 1.00 91.69 210 HIS A CA 1
ATOM 1620 C C . HIS A 1 210 ? -7.726 -4.881 24.239 1.00 91.69 210 HIS A C 1
ATOM 1622 O O . HIS A 1 210 ? -7.582 -5.929 23.610 1.00 91.69 210 HIS A O 1
ATOM 1628 N N . LYS A 1 211 ? -8.903 -4.518 24.764 1.00 91.50 211 LYS A N 1
ATOM 1629 C CA . LYS A 1 211 ? -10.133 -5.309 24.613 1.00 91.50 211 LYS A CA 1
ATOM 1630 C C . LYS A 1 211 ? -10.515 -5.479 23.133 1.00 91.50 211 LYS A C 1
ATOM 1632 O O . LYS A 1 211 ? -10.738 -6.609 22.705 1.00 91.50 211 LYS A O 1
ATOM 1637 N N . LEU A 1 212 ? -10.494 -4.401 22.341 1.00 89.56 212 LEU A N 1
ATOM 1638 C CA . LEU A 1 212 ? -10.827 -4.422 20.905 1.00 89.56 212 LEU A CA 1
ATOM 1639 C C . LEU A 1 212 ? -9.844 -5.233 20.047 1.00 89.56 212 LEU A C 1
ATOM 1641 O O . LEU A 1 212 ? -10.247 -5.851 19.067 1.00 89.56 212 LEU A O 1
ATOM 1645 N N . PHE A 1 213 ? -8.553 -5.213 20.372 1.00 88.81 213 PHE A N 1
ATOM 1646 C CA . PHE A 1 213 ? -7.527 -5.900 19.579 1.00 88.81 213 PHE A CA 1
ATOM 1647 C C . PHE A 1 213 ? -7.273 -7.345 20.040 1.00 88.81 213 PHE A C 1
ATOM 1649 O O . PHE A 1 213 ? -6.617 -8.102 19.328 1.00 88.81 213 PHE A O 1
ATOM 1656 N N . SER A 1 214 ? -7.792 -7.738 21.210 1.00 89.69 214 SER A N 1
ATOM 1657 C CA . SER A 1 214 ? -7.676 -9.110 21.738 1.00 89.69 214 SER A CA 1
ATOM 1658 C C . SER A 1 214 ? -8.824 -10.031 21.325 1.00 89.69 214 SER A C 1
ATOM 1660 O O . SER A 1 214 ? -8.722 -11.245 21.491 1.00 89.69 214 SER A O 1
ATOM 1662 N N . GLN A 1 215 ? -9.924 -9.474 20.820 1.00 88.38 215 GLN A N 1
ATOM 1663 C CA . GLN A 1 215 ? -11.029 -10.251 20.258 1.00 88.38 215 GLN A CA 1
ATOM 1664 C C . GLN A 1 215 ? -10.666 -10.858 18.895 1.00 88.38 215 GLN A C 1
ATOM 1666 O O . GLN A 1 215 ? -9.652 -10.528 18.270 1.00 88.38 215 GLN A O 1
ATOM 1671 N N . GLU A 1 216 ? -11.532 -11.753 18.423 1.00 88.88 216 GLU A N 1
ATOM 1672 C CA . GLU A 1 216 ? -11.430 -12.311 17.083 1.00 88.88 216 GLU A CA 1
ATOM 1673 C C . GLU A 1 216 ? -11.512 -11.200 16.026 1.00 88.88 216 GLU A C 1
ATOM 1675 O O . GLU A 1 216 ? -12.386 -10.330 16.053 1.00 88.88 216 GLU A O 1
ATOM 1680 N N . HIS A 1 217 ? -10.576 -11.235 15.086 1.00 88.19 217 HIS A N 1
ATOM 1681 C CA . HIS A 1 217 ? -10.457 -10.272 14.002 1.00 88.19 217 HIS A CA 1
ATOM 1682 C C . HIS A 1 217 ? -10.484 -10.997 12.663 1.00 88.19 217 HIS A C 1
ATOM 1684 O O . HIS A 1 217 ? -10.137 -12.174 12.559 1.00 88.19 217 HIS A O 1
ATOM 1690 N N . LEU A 1 218 ? -10.874 -10.273 11.617 1.00 87.88 218 LEU A N 1
ATOM 1691 C CA . LEU A 1 218 ? -10.900 -10.811 10.264 1.00 87.88 218 LEU A CA 1
ATOM 1692 C C . LEU A 1 218 ? -9.776 -10.197 9.446 1.00 87.88 218 LEU A C 1
ATOM 1694 O O . LEU A 1 218 ? -9.745 -8.989 9.234 1.00 87.88 218 LEU A O 1
ATOM 1698 N N . VAL A 1 219 ? -8.893 -11.035 8.912 1.00 88.88 219 VAL A N 1
ATOM 1699 C CA . VAL A 1 219 ? -8.051 -10.625 7.788 1.00 88.88 219 VAL A CA 1
ATOM 1700 C C . VAL A 1 219 ? -8.968 -10.444 6.581 1.00 88.88 219 VAL A C 1
ATOM 1702 O O . VAL A 1 219 ? -9.598 -11.391 6.102 1.00 88.88 219 VAL A O 1
ATOM 1705 N N . ILE A 1 220 ? -9.073 -9.216 6.096 1.00 89.06 220 ILE A N 1
ATOM 1706 C CA . ILE A 1 220 ? -9.909 -8.853 4.954 1.00 89.06 220 ILE A CA 1
ATOM 1707 C C . ILE A 1 220 ? -9.163 -9.119 3.660 1.00 89.06 220 ILE A C 1
ATOM 1709 O O . ILE A 1 220 ? -9.706 -9.756 2.761 1.00 89.06 220 ILE A O 1
ATOM 1713 N N . TYR A 1 221 ? -7.909 -8.683 3.606 1.00 89.75 221 TYR A N 1
ATOM 1714 C CA . TYR A 1 221 ? -7.091 -8.728 2.409 1.00 89.75 221 TYR A CA 1
ATOM 1715 C C . TYR A 1 221 ? -5.608 -8.850 2.772 1.00 89.75 221 TYR A C 1
ATOM 1717 O O . TYR A 1 221 ? -5.169 -8.264 3.761 1.00 89.75 221 TYR A O 1
ATOM 1725 N N . LYS A 1 222 ? -4.837 -9.586 1.964 1.00 90.69 222 LYS A N 1
ATOM 1726 C CA . LYS A 1 222 ? -3.370 -9.630 2.020 1.00 90.69 222 LYS A CA 1
ATOM 1727 C C . LYS A 1 222 ? -2.805 -9.648 0.604 1.00 90.69 222 LYS A C 1
ATOM 1729 O O . LYS A 1 222 ? -3.229 -10.474 -0.203 1.00 90.69 222 LYS A O 1
ATOM 1734 N N . GLY A 1 223 ? -1.837 -8.777 0.332 1.00 92.75 223 GLY A N 1
ATOM 1735 C CA . GLY A 1 223 ? -1.073 -8.782 -0.915 1.00 92.75 223 GLY A CA 1
ATOM 1736 C C . GLY A 1 223 ? -1.131 -7.490 -1.714 1.00 92.75 223 GLY A C 1
ATOM 1737 O O . GLY A 1 223 ? -1.180 -6.398 -1.150 1.00 92.75 223 GLY A O 1
ATOM 1738 N N . TYR A 1 224 ? -1.035 -7.645 -3.029 1.00 94.81 224 TYR A N 1
ATOM 1739 C CA . TYR A 1 224 ? -0.810 -6.616 -4.031 1.00 94.81 224 TYR A CA 1
ATOM 1740 C C . TYR A 1 224 ? -1.862 -5.506 -4.066 1.00 94.81 224 TYR A C 1
ATOM 1742 O O . TYR A 1 224 ? -3.031 -5.720 -4.377 1.00 94.81 224 TYR A O 1
ATOM 1750 N N . VAL A 1 225 ? -1.420 -4.264 -3.903 1.00 92.56 225 VAL A N 1
ATOM 1751 C CA . VAL A 1 225 ? -2.287 -3.095 -4.058 1.00 92.56 225 VAL A CA 1
ATOM 1752 C C . VAL A 1 225 ? -2.017 -2.441 -5.405 1.00 92.56 225 VAL A C 1
ATOM 1754 O O . VAL A 1 225 ? -0.888 -2.040 -5.675 1.00 92.56 225 VAL A O 1
ATOM 1757 N N . ASP A 1 226 ? -3.052 -2.285 -6.239 1.00 93.94 226 ASP A N 1
ATOM 1758 C CA . ASP A 1 226 ? -2.981 -1.444 -7.442 1.00 93.94 226 ASP A CA 1
ATOM 1759 C C . ASP A 1 226 ? -2.817 0.029 -7.032 1.00 93.94 226 ASP A C 1
ATOM 1761 O O . ASP A 1 226 ? -3.793 0.735 -6.751 1.00 93.94 226 ASP A O 1
ATOM 1765 N N . ASP A 1 227 ? -1.558 0.459 -6.954 1.00 93.62 227 ASP A N 1
ATOM 1766 C CA . ASP A 1 227 ? -1.111 1.752 -6.446 1.00 93.62 227 ASP A CA 1
ATOM 1767 C C . ASP A 1 227 ? -0.317 2.497 -7.536 1.00 93.62 227 ASP A C 1
ATOM 1769 O O . ASP A 1 227 ? 0.521 1.894 -8.216 1.00 93.62 227 ASP A O 1
ATOM 1773 N N . PRO A 1 228 ? -0.533 3.813 -7.719 1.00 95.19 228 PRO A N 1
ATOM 1774 C CA . PRO A 1 228 ? 0.158 4.590 -8.748 1.00 95.19 228 PRO A CA 1
ATOM 1775 C C . PRO A 1 228 ? 1.682 4.672 -8.564 1.00 95.19 228 PRO A C 1
ATOM 1777 O O . PRO A 1 228 ? 2.384 5.053 -9.503 1.00 95.19 228 PRO A O 1
ATOM 1780 N N . ARG A 1 229 ? 2.213 4.313 -7.388 1.00 96.50 229 ARG A N 1
ATOM 1781 C CA . ARG A 1 229 ? 3.656 4.230 -7.117 1.00 96.50 229 ARG A CA 1
ATOM 1782 C C . ARG A 1 229 ? 4.296 2.943 -7.637 1.00 96.50 229 ARG A C 1
ATOM 1784 O O . ARG A 1 229 ? 5.522 2.897 -7.726 1.00 96.50 229 ARG A O 1
ATOM 1791 N N . ASN A 1 230 ? 3.516 1.926 -7.994 1.00 98.44 230 ASN A N 1
ATOM 1792 C CA . ASN A 1 230 ? 4.051 0.642 -8.442 1.00 98.44 230 ASN A CA 1
ATOM 1793 C C . ASN A 1 230 ? 4.879 0.790 -9.725 1.00 98.44 230 ASN A C 1
ATOM 1795 O O . ASN A 1 230 ? 4.550 1.567 -10.621 1.00 98.44 230 ASN A O 1
ATOM 1799 N N . THR A 1 231 ? 5.949 0.023 -9.828 1.00 98.81 231 THR A N 1
ATOM 1800 C CA . THR A 1 231 ? 6.825 -0.080 -10.995 1.00 98.81 231 THR A CA 1
ATOM 1801 C C . THR A 1 231 ? 6.920 -1.545 -11.410 1.00 98.81 231 THR A C 1
ATOM 1803 O O . THR A 1 231 ? 6.355 -2.424 -10.756 1.00 98.81 231 THR A O 1
ATOM 1806 N N . ASP A 1 232 ? 7.679 -1.837 -12.459 1.00 98.75 232 ASP A N 1
ATOM 1807 C CA . ASP A 1 232 ? 7.994 -3.207 -12.858 1.00 98.75 232 ASP A CA 1
ATOM 1808 C C . ASP A 1 232 ? 8.813 -3.947 -11.793 1.00 98.75 232 ASP A C 1
ATOM 1810 O O . ASP A 1 232 ? 8.830 -5.172 -11.795 1.00 98.75 232 ASP A O 1
ATOM 1814 N N . ASN A 1 233 ? 9.477 -3.227 -10.879 1.00 98.88 233 ASN A N 1
ATOM 1815 C CA . ASN A 1 233 ? 10.447 -3.802 -9.945 1.00 98.88 233 ASN A CA 1
ATOM 1816 C C . ASN A 1 233 ? 10.151 -3.550 -8.465 1.00 98.88 233 ASN A C 1
ATOM 1818 O O . ASN A 1 233 ? 10.877 -4.060 -7.611 1.00 98.88 233 ASN A O 1
ATOM 1822 N N . ALA A 1 234 ? 9.144 -2.742 -8.149 1.00 98.75 234 ALA A N 1
ATOM 1823 C CA . ALA A 1 234 ? 8.726 -2.449 -6.787 1.00 98.75 234 ALA A CA 1
ATOM 1824 C C . ALA A 1 234 ? 7.220 -2.184 -6.746 1.00 98.75 234 ALA A C 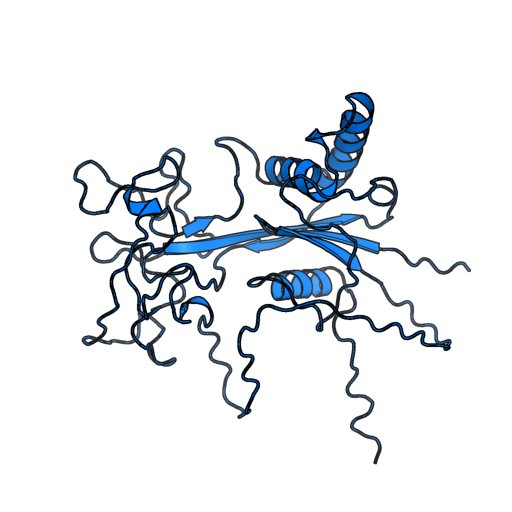1
ATOM 1826 O O . ALA A 1 234 ? 6.685 -1.488 -7.608 1.00 98.75 234 ALA A O 1
ATOM 1827 N N . TRP A 1 235 ? 6.519 -2.722 -5.754 1.00 98.38 235 TRP A N 1
ATOM 1828 C CA . TRP A 1 235 ? 5.070 -2.551 -5.633 1.00 98.38 235 TRP A CA 1
ATOM 1829 C C . TRP A 1 235 ? 4.618 -2.469 -4.188 1.00 98.38 235 TRP A C 1
ATOM 1831 O O . TRP A 1 235 ? 5.312 -2.920 -3.284 1.00 98.38 235 TRP A O 1
ATOM 1841 N N . MET A 1 236 ? 3.438 -1.901 -3.980 1.00 95.62 236 MET A N 1
ATOM 1842 C CA . MET A 1 236 ? 2.781 -1.871 -2.685 1.00 95.62 236 MET A CA 1
ATOM 1843 C C . MET A 1 236 ? 2.107 -3.208 -2.390 1.00 95.62 236 MET A C 1
ATOM 1845 O O . MET A 1 236 ? 1.384 -3.755 -3.225 1.00 95.62 236 MET A O 1
ATOM 1849 N N . GLU A 1 237 ? 2.290 -3.691 -1.168 1.00 93.38 237 GLU A N 1
ATOM 1850 C CA . GLU A 1 237 ? 1.449 -4.734 -0.588 1.00 93.38 237 GLU A CA 1
ATOM 1851 C C . GLU A 1 237 ? 0.862 -4.257 0.730 1.00 93.38 237 GLU A C 1
ATOM 1853 O O . GLU A 1 237 ? 1.450 -3.422 1.411 1.00 93.38 237 GLU A O 1
ATOM 1858 N N . THR A 1 238 ? -0.292 -4.787 1.112 1.00 89.50 238 THR A N 1
ATOM 1859 C CA . THR A 1 238 ? -0.903 -4.472 2.403 1.00 89.50 238 THR A CA 1
ATOM 1860 C C . THR A 1 238 ? -1.539 -5.702 3.026 1.00 89.50 238 THR A C 1
ATOM 1862 O O . THR A 1 238 ? -1.878 -6.665 2.337 1.00 89.50 238 THR A O 1
ATOM 1865 N N . GLU A 1 239 ? -1.718 -5.642 4.337 1.00 87.38 239 GLU A N 1
ATOM 1866 C CA . GLU A 1 239 ? -2.569 -6.539 5.100 1.00 87.38 239 GLU A CA 1
ATOM 1867 C C . GLU A 1 239 ? -3.667 -5.688 5.742 1.00 87.38 239 GLU A C 1
ATOM 1869 O O . GLU A 1 239 ? -3.395 -4.850 6.599 1.00 87.38 239 GLU A O 1
ATOM 1874 N N . ALA A 1 240 ? -4.906 -5.876 5.292 1.00 86.62 240 ALA A N 1
ATOM 1875 C CA . ALA A 1 240 ? -6.068 -5.191 5.840 1.00 86.62 240 ALA A CA 1
ATOM 1876 C C . ALA A 1 240 ? -6.758 -6.105 6.852 1.00 86.62 240 ALA A C 1
ATOM 1878 O O . ALA A 1 240 ? -7.153 -7.229 6.519 1.00 86.62 240 ALA A O 1
ATOM 1879 N N . VAL A 1 241 ? -6.926 -5.613 8.077 1.00 86.56 241 VAL A N 1
ATOM 1880 C CA . VAL A 1 241 ? -7.540 -6.357 9.180 1.00 86.56 241 VAL A CA 1
ATOM 1881 C C . VAL A 1 241 ? -8.740 -5.579 9.705 1.00 86.56 241 VAL A C 1
ATOM 1883 O O . VAL A 1 241 ? -8.680 -4.367 9.904 1.00 86.56 241 VAL A O 1
ATOM 1886 N N . ASN A 1 242 ? -9.846 -6.281 9.927 1.00 88.56 242 ASN A N 1
ATOM 1887 C CA . ASN A 1 242 ? -11.042 -5.730 10.536 1.00 88.56 242 ASN A CA 1
ATOM 1888 C C . ASN A 1 242 ? -11.151 -6.166 11.997 1.00 88.56 242 ASN A C 1
ATOM 1890 O O . ASN A 1 242 ? -11.328 -7.353 12.289 1.00 88.56 242 ASN A O 1
ATOM 1894 N N . TYR A 1 243 ? -11.124 -5.175 12.884 1.00 88.00 243 TYR A N 1
ATOM 1895 C CA . TYR A 1 243 ? -11.516 -5.311 14.281 1.00 88.00 243 TYR A CA 1
ATOM 1896 C C . TYR A 1 243 ? -12.938 -4.765 14.416 1.00 88.00 243 TYR A C 1
ATOM 1898 O O . TYR A 1 243 ? -13.233 -3.644 13.992 1.00 88.00 243 TYR A O 1
ATOM 1906 N N . HIS A 1 244 ? -13.847 -5.576 14.946 1.00 88.81 244 HIS A N 1
ATOM 1907 C CA . HIS A 1 244 ? -15.270 -5.256 14.947 1.00 88.81 244 HIS A CA 1
ATOM 1908 C C . HIS A 1 244 ? -15.805 -5.165 16.365 1.00 88.81 244 HIS A C 1
ATOM 1910 O O . HIS A 1 244 ? -15.648 -6.110 17.126 1.00 88.81 244 HIS A O 1
ATOM 1916 N N . ASP A 1 245 ? -16.442 -4.053 16.712 1.00 90.19 245 ASP A N 1
ATOM 1917 C CA . ASP A 1 245 ? -17.164 -3.937 17.973 1.00 90.19 245 ASP A CA 1
ATOM 1918 C C . ASP A 1 245 ? -18.647 -4.234 17.730 1.00 90.19 245 ASP A C 1
ATOM 1920 O O . ASP A 1 245 ? -19.408 -3.382 17.264 1.00 90.19 245 ASP A O 1
ATOM 1924 N N . GLU A 1 246 ? -19.032 -5.482 18.002 1.00 86.50 246 GLU A N 1
ATOM 1925 C CA . GLU A 1 246 ? -20.387 -5.994 17.767 1.00 86.50 246 GLU A CA 1
ATOM 1926 C C . GLU A 1 246 ? -21.424 -5.332 18.689 1.00 86.50 246 GLU A C 1
ATOM 1928 O O . GLU A 1 246 ? -22.567 -5.116 18.279 1.00 86.50 246 GLU A O 1
ATOM 1933 N N . THR A 1 247 ? -21.050 -5.020 19.936 1.00 87.81 247 THR A N 1
ATOM 1934 C CA . THR A 1 247 ? -21.975 -4.467 20.940 1.00 87.81 247 THR A CA 1
ATOM 1935 C C . THR A 1 247 ? -21.947 -2.944 21.000 1.00 87.81 247 THR A C 1
ATOM 1937 O O . THR A 1 247 ? -22.921 -2.353 21.463 1.00 87.81 247 THR A O 1
ATOM 1940 N N . GLY A 1 248 ? -20.859 -2.318 20.543 1.00 84.88 248 GLY A N 1
ATOM 1941 C CA . GLY A 1 248 ? -20.606 -0.882 20.675 1.00 84.88 248 GLY A CA 1
ATOM 1942 C C . GLY A 1 248 ? -20.016 -0.490 22.033 1.00 84.88 248 GLY A C 1
ATOM 1943 O O . GLY A 1 248 ? -19.585 0.646 22.211 1.00 84.88 248 GLY A O 1
ATOM 1944 N N . GLU A 1 249 ? -19.941 -1.420 22.992 1.00 88.69 249 GLU A N 1
ATOM 1945 C CA . GLU A 1 249 ? -19.514 -1.144 24.370 1.00 88.69 249 GLU A CA 1
ATOM 1946 C C . GLU A 1 249 ? -18.071 -0.637 24.477 1.00 88.69 249 GLU A C 1
ATOM 1948 O O . GLU A 1 249 ? -17.703 -0.054 25.496 1.00 88.69 249 GLU A O 1
ATOM 1953 N N . ILE A 1 250 ? -17.234 -0.883 23.468 1.00 88.62 250 ILE A N 1
ATOM 1954 C CA . ILE A 1 250 ? -15.836 -0.454 23.463 1.00 88.62 250 ILE A CA 1
ATOM 1955 C C . ILE A 1 250 ? -15.729 0.903 22.765 1.00 88.62 250 ILE A C 1
ATOM 1957 O O . ILE A 1 250 ? -15.243 1.878 23.336 1.00 88.62 250 ILE A O 1
ATOM 1961 N N . MET A 1 251 ? -16.225 0.985 21.531 1.00 87.50 251 MET A N 1
ATOM 1962 C CA . MET A 1 251 ? -16.069 2.143 20.653 1.00 87.50 251 MET A CA 1
ATOM 1963 C C . MET A 1 251 ? -17.028 3.299 20.969 1.00 87.50 251 MET A C 1
ATOM 1965 O O . MET A 1 251 ? -16.850 4.393 20.430 1.00 87.50 251 MET A O 1
ATOM 1969 N N . ASP A 1 252 ? -18.051 3.099 21.802 1.00 85.88 252 ASP A N 1
ATOM 1970 C CA . ASP A 1 252 ? -18.889 4.192 22.319 1.00 85.88 252 ASP A CA 1
ATOM 1971 C C . ASP A 1 252 ? -18.194 4.987 23.430 1.00 85.88 252 ASP A C 1
ATOM 1973 O O . ASP A 1 252 ? -18.471 6.173 23.593 1.00 85.88 252 ASP A O 1
ATOM 1977 N N . ASN A 1 253 ? -17.243 4.364 24.131 1.00 85.69 253 ASN A N 1
ATOM 1978 C CA . ASN A 1 253 ? -16.472 4.993 25.206 1.00 85.69 253 ASN A CA 1
ATOM 1979 C C . ASN A 1 253 ? -15.165 5.639 24.715 1.00 85.69 253 ASN A C 1
ATOM 1981 O O . ASN A 1 253 ? -14.438 6.245 25.496 1.00 85.69 253 ASN A O 1
ATOM 1985 N N . LEU A 1 254 ? -14.862 5.528 23.419 1.00 86.38 254 LEU A N 1
ATOM 1986 C CA . LEU A 1 254 ? -13.677 6.114 22.801 1.00 86.38 254 LEU A CA 1
ATOM 1987 C C . LEU A 1 254 ? -14.066 7.342 21.975 1.00 86.38 254 LEU A C 1
ATOM 1989 O O . LEU A 1 254 ? -14.611 7.234 20.874 1.00 86.38 254 LEU A O 1
ATOM 1993 N N . ALA A 1 255 ? -13.772 8.526 22.514 1.00 87.44 255 ALA A N 1
ATOM 1994 C CA . ALA A 1 255 ? -13.949 9.781 21.796 1.00 87.44 255 ALA A CA 1
ATOM 1995 C C . ALA A 1 255 ? -12.887 9.909 20.695 1.00 87.44 255 ALA A C 1
ATOM 1997 O O . ALA A 1 255 ? -11.690 9.903 20.974 1.00 87.44 255 ALA A O 1
ATOM 1998 N N . LEU A 1 256 ? -13.340 10.029 19.445 1.00 87.69 256 LEU A N 1
ATOM 1999 C CA . LEU A 1 256 ? -12.448 10.245 18.312 1.00 87.69 256 LEU A CA 1
ATOM 2000 C C . LEU A 1 256 ? -11.887 11.667 18.351 1.00 87.69 256 LEU A C 1
ATOM 2002 O O . LEU A 1 256 ? -12.641 12.640 18.416 1.00 87.69 256 LEU A O 1
ATOM 2006 N N . GLU A 1 257 ? -10.571 11.775 18.247 1.00 87.06 257 GLU A N 1
ATOM 2007 C CA . GLU A 1 257 ? -9.848 13.036 18.170 1.00 87.06 257 GLU A CA 1
ATOM 2008 C C . GLU A 1 257 ? -8.692 12.865 17.194 1.00 87.06 257 GLU A C 1
ATOM 2010 O O . GLU A 1 257 ? -7.928 11.907 17.292 1.00 87.06 257 GLU A O 1
ATOM 2015 N N . ALA A 1 258 ? -8.605 13.757 16.211 1.00 82.44 258 ALA A N 1
ATOM 2016 C CA . ALA A 1 258 ? -7.593 13.637 15.178 1.00 82.44 258 ALA A CA 1
ATOM 2017 C C . ALA A 1 258 ? -6.211 13.888 15.793 1.00 82.44 258 ALA A C 1
ATOM 2019 O O . ALA A 1 258 ? -6.019 14.896 16.478 1.00 82.44 258 ALA A O 1
ATOM 2020 N N . GLY A 1 259 ? -5.285 12.959 15.565 1.00 81.38 259 GLY A N 1
ATOM 2021 C CA . GLY A 1 259 ? -3.875 13.129 15.891 1.00 81.38 259 GLY A CA 1
ATOM 2022 C C . GLY A 1 259 ? -3.203 14.187 15.015 1.00 81.38 259 GLY A C 1
ATOM 2023 O O . GLY A 1 259 ? -3.821 14.801 14.146 1.00 81.38 259 GLY A O 1
ATOM 2024 N N . ASP A 1 260 ? -1.910 14.377 15.227 1.00 74.00 260 ASP A N 1
ATOM 2025 C CA . ASP A 1 260 ? -1.064 15.313 14.483 1.00 74.00 260 ASP A CA 1
ATOM 2026 C C . ASP A 1 260 ? -1.000 15.023 12.974 1.00 74.00 260 ASP A C 1
ATOM 2028 O O . ASP A 1 260 ? -0.999 15.962 12.174 1.00 74.00 260 ASP A O 1
ATOM 2032 N N . ASP A 1 261 ? -1.042 13.749 12.586 1.00 68.38 261 ASP A N 1
ATOM 2033 C CA . ASP A 1 261 ? -1.014 13.323 11.181 1.00 68.38 261 ASP A CA 1
ATOM 2034 C C . ASP A 1 261 ? -2.404 13.245 10.514 1.00 68.38 261 ASP A C 1
ATOM 2036 O O . ASP A 1 261 ? -2.521 13.035 9.301 1.00 68.38 261 ASP A O 1
ATOM 2040 N N . ALA A 1 262 ? -3.484 13.478 11.269 1.00 73.44 262 ALA A N 1
ATOM 2041 C CA . ALA A 1 262 ? -4.855 13.419 10.770 1.00 73.44 262 ALA A CA 1
ATOM 2042 C C . ALA A 1 262 ? -5.505 14.811 10.714 1.00 73.44 262 ALA A C 1
ATOM 2044 O O . ALA A 1 262 ? -5.685 15.495 11.714 1.00 73.44 262 ALA A O 1
ATOM 2045 N N . GLY A 1 263 ? -5.972 15.230 9.532 1.00 76.94 263 GLY A N 1
ATOM 2046 C CA . GLY A 1 263 ? -6.686 16.509 9.407 1.00 76.94 263 GLY A CA 1
ATOM 2047 C C . GLY A 1 263 ? -8.069 16.507 10.077 1.00 76.94 263 GLY A C 1
ATOM 2048 O O . GLY A 1 263 ? -8.500 17.518 10.631 1.00 76.94 263 GLY A O 1
ATOM 2049 N N . LYS A 1 264 ? -8.798 15.386 9.986 1.00 81.38 264 LYS A N 1
ATOM 2050 C CA . LYS A 1 264 ? -10.113 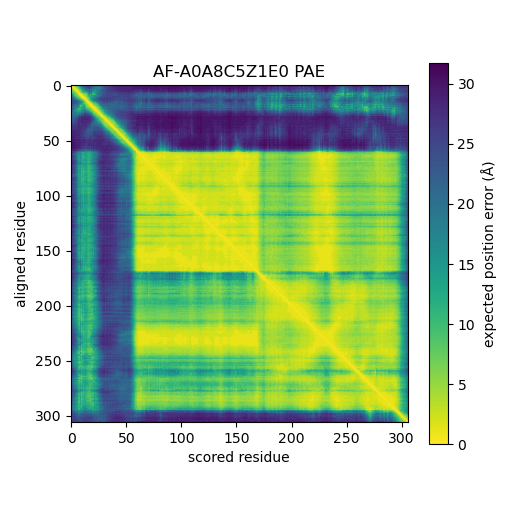15.154 10.609 1.00 81.38 264 LYS A CA 1
ATOM 2051 C C . LYS A 1 264 ? -10.306 13.660 10.846 1.00 81.38 264 LYS A C 1
ATOM 2053 O O . LYS A 1 264 ? -9.897 12.858 10.013 1.00 81.38 264 LYS A O 1
ATOM 2058 N N . VAL A 1 265 ? -11.042 13.313 11.898 1.00 82.69 265 VAL A N 1
ATOM 2059 C CA . VAL A 1 265 ? -11.470 11.940 12.191 1.00 82.69 265 VAL A CA 1
ATOM 2060 C C . VAL A 1 265 ? -12.983 11.907 12.413 1.00 82.69 265 VAL A C 1
ATOM 2062 O O . VAL A 1 265 ? -13.553 12.834 12.990 1.00 82.69 265 VAL A O 1
ATOM 2065 N N . LYS A 1 266 ? -13.661 10.874 11.904 1.00 82.81 266 LYS A N 1
ATOM 2066 C CA . LYS A 1 266 ? -15.091 10.637 12.145 1.00 82.81 266 LYS A CA 1
ATOM 2067 C C . LYS A 1 266 ? -15.472 9.189 11.853 1.00 82.81 266 LYS A C 1
ATOM 2069 O O . LYS A 1 266 ? -14.794 8.511 11.087 1.00 82.81 266 LYS A O 1
ATOM 2074 N N . TRP A 1 267 ? -16.615 8.776 12.389 1.00 84.06 267 TRP A N 1
ATOM 2075 C CA . TRP A 1 267 ? -17.346 7.612 11.893 1.00 84.06 267 TRP A CA 1
ATOM 2076 C C . TRP A 1 267 ? -17.956 7.913 10.518 1.00 84.06 267 TRP A C 1
ATOM 2078 O O . TRP A 1 267 ? -18.392 9.041 10.257 1.00 84.06 267 TRP A O 1
ATOM 2088 N N . VAL A 1 268 ? -17.968 6.915 9.637 1.00 84.12 268 VAL A N 1
ATOM 2089 C CA . VAL A 1 268 ? -18.528 7.018 8.285 1.00 84.12 268 VAL A CA 1
ATOM 2090 C C . VAL A 1 268 ? -19.430 5.824 8.017 1.00 84.12 268 VAL A C 1
ATOM 2092 O O . VAL A 1 268 ? -18.995 4.689 8.176 1.00 84.12 268 VAL A O 1
ATOM 2095 N N . ASP A 1 269 ? -20.661 6.068 7.579 1.00 83.81 269 ASP A N 1
ATOM 2096 C CA . ASP A 1 269 ? -21.546 4.984 7.155 1.00 83.81 269 ASP A CA 1
ATOM 2097 C C . ASP A 1 269 ? -21.015 4.337 5.875 1.00 83.81 269 ASP A C 1
ATOM 2099 O O . ASP A 1 269 ? -20.606 5.033 4.945 1.00 83.81 269 ASP A O 1
ATOM 2103 N N . ILE A 1 270 ? -20.989 3.005 5.844 1.00 86.12 270 ILE A N 1
ATOM 2104 C CA . ILE A 1 270 ? -20.478 2.259 4.694 1.00 86.12 270 ILE A CA 1
ATOM 2105 C C . ILE A 1 270 ? -21.505 2.249 3.560 1.00 86.12 270 ILE A C 1
ATOM 2107 O O . ILE A 1 270 ? -22.644 1.822 3.756 1.00 86.12 270 ILE A O 1
ATOM 2111 N N . SER A 1 271 ? -21.068 2.639 2.362 1.00 85.38 271 SER A N 1
ATOM 2112 C CA . SER A 1 271 ? -21.799 2.405 1.118 1.00 85.38 271 SER A CA 1
ATOM 2113 C C . SER A 1 271 ? -20.886 2.381 -0.104 1.00 85.38 271 SER A C 1
ATOM 2115 O O . SER A 1 271 ? -19.751 2.862 -0.069 1.00 85.38 271 SER A O 1
ATOM 2117 N N . ASP A 1 272 ? -21.413 1.864 -1.209 1.00 84.94 272 ASP A N 1
ATOM 2118 C CA . ASP A 1 272 ? -20.786 1.863 -2.535 1.00 84.94 272 ASP A CA 1
ATOM 2119 C C . ASP A 1 272 ? -20.441 3.268 -3.074 1.00 84.94 272 ASP A C 1
ATOM 2121 O O . ASP A 1 272 ? -19.576 3.421 -3.941 1.00 84.94 272 ASP A O 1
ATOM 2125 N N . LYS A 1 273 ? -21.051 4.324 -2.523 1.00 86.75 273 LYS A N 1
ATOM 2126 C CA . LYS A 1 273 ? -20.770 5.728 -2.865 1.00 86.75 273 LYS A CA 1
ATOM 2127 C C . LYS A 1 273 ? -19.539 6.297 -2.147 1.00 86.75 273 LYS A C 1
ATOM 2129 O O . LYS A 1 273 ? -19.123 7.420 -2.467 1.00 86.75 273 LYS A O 1
ATOM 2134 N N . LEU A 1 274 ? -18.927 5.568 -1.202 1.00 83.12 274 LEU A N 1
ATOM 2135 C CA . LEU A 1 274 ? -17.730 6.038 -0.498 1.00 83.12 274 LEU A CA 1
ATOM 2136 C C . LEU A 1 274 ? -16.541 6.202 -1.449 1.00 83.12 274 LEU A C 1
ATOM 2138 O O . LEU A 1 274 ? -16.027 5.252 -2.038 1.00 83.12 274 LEU A O 1
ATOM 2142 N N . LYS A 1 275 ? -16.024 7.428 -1.522 1.00 81.81 275 LYS A N 1
ATOM 2143 C CA . LYS A 1 275 ? -14.786 7.735 -2.242 1.00 81.81 275 LYS A CA 1
ATOM 2144 C C . LYS A 1 275 ? -13.617 7.676 -1.272 1.00 81.81 275 LYS A C 1
ATOM 2146 O O . LYS A 1 275 ? -13.381 8.625 -0.528 1.00 81.81 275 LYS A O 1
ATOM 2151 N N . LEU A 1 276 ? -12.902 6.556 -1.286 1.00 79.06 276 LEU A N 1
ATOM 2152 C CA . LEU A 1 276 ? -11.719 6.341 -0.459 1.00 79.06 276 LEU A CA 1
ATOM 2153 C C . LEU A 1 276 ? -10.438 6.307 -1.297 1.00 79.06 276 LEU A C 1
ATOM 2155 O O . LEU A 1 276 ? -10.464 6.091 -2.509 1.00 79.06 276 LEU A O 1
ATOM 2159 N N . TYR A 1 277 ? -9.307 6.538 -0.633 1.00 72.19 277 TYR A N 1
ATOM 2160 C CA . TYR A 1 277 ? -7.987 6.492 -1.255 1.00 72.19 277 TYR A CA 1
ATOM 2161 C C . TYR A 1 277 ? -7.609 5.071 -1.712 1.00 72.19 277 TYR A C 1
ATOM 2163 O O . TYR A 1 277 ? -8.027 4.073 -1.122 1.00 72.19 277 TYR A O 1
ATOM 2171 N N . ALA A 1 278 ? -6.788 4.996 -2.764 1.00 74.69 278 ALA A N 1
ATOM 2172 C CA . ALA A 1 278 ? -6.232 3.763 -3.322 1.00 74.69 278 ALA A CA 1
ATOM 2173 C C . ALA A 1 278 ? -7.283 2.659 -3.557 1.00 74.69 278 ALA A C 1
ATOM 2175 O O . ALA A 1 278 ? -8.120 2.785 -4.454 1.00 74.69 278 ALA A O 1
ATOM 2176 N N . SER A 1 279 ? -7.200 1.563 -2.802 1.00 80.31 279 SER A N 1
ATOM 2177 C CA . SER A 1 279 ? -8.095 0.403 -2.901 1.00 80.31 279 SER A CA 1
ATOM 2178 C C . SER A 1 279 ? -8.937 0.204 -1.638 1.00 80.31 279 SER A C 1
ATOM 2180 O O . SER A 1 279 ? -9.510 -0.862 -1.444 1.00 80.31 279 SER A O 1
ATOM 2182 N N . HIS A 1 280 ? -9.047 1.217 -0.771 1.00 80.50 280 HIS A N 1
ATOM 2183 C CA . HIS A 1 280 ? -9.759 1.063 0.501 1.00 80.50 280 HIS A CA 1
ATOM 2184 C C . HIS A 1 280 ? -11.244 0.747 0.314 1.00 80.50 280 HIS A C 1
ATOM 2186 O O . HIS A 1 280 ? -11.779 -0.025 1.098 1.00 80.50 280 HIS A O 1
ATOM 2192 N N . SER A 1 281 ? -11.905 1.267 -0.728 1.00 85.44 281 SER A N 1
ATOM 2193 C CA . SER A 1 281 ? -13.310 0.926 -0.999 1.00 85.44 281 SER A CA 1
ATOM 2194 C C . SER A 1 281 ? -13.509 -0.576 -1.217 1.00 85.44 281 SER A C 1
ATOM 2196 O O . SER A 1 281 ? -14.469 -1.125 -0.696 1.00 85.44 281 SER A O 1
ATOM 2198 N N . GLN A 1 282 ? -12.565 -1.253 -1.882 1.00 85.56 282 GLN A N 1
ATOM 2199 C CA . GLN A 1 282 ? -12.600 -2.708 -2.088 1.00 85.56 282 GLN A CA 1
ATOM 2200 C C . GLN A 1 282 ? -12.444 -3.462 -0.764 1.00 85.56 282 GLN A C 1
ATOM 2202 O O . GLN A 1 282 ? -13.094 -4.474 -0.532 1.00 85.56 282 GLN A O 1
ATOM 2207 N N . PHE A 1 283 ? -11.593 -2.970 0.141 1.00 88.00 283 PHE A N 1
ATOM 2208 C CA . PHE A 1 283 ? -11.448 -3.583 1.462 1.00 88.00 283 PHE A CA 1
ATOM 2209 C C . PHE A 1 283 ? -12.710 -3.396 2.303 1.00 88.00 283 PHE A C 1
ATOM 2211 O O . PHE A 1 283 ? -13.120 -4.320 2.995 1.00 88.00 283 PHE A O 1
ATOM 2218 N N . ILE A 1 284 ? -13.346 -2.227 2.225 1.00 87.31 284 ILE A N 1
ATOM 2219 C CA . ILE A 1 284 ? -14.607 -1.968 2.920 1.00 87.31 284 ILE A CA 1
ATOM 2220 C C . ILE A 1 284 ? -15.743 -2.828 2.348 1.00 87.31 284 ILE A C 1
ATOM 2222 O O . ILE A 1 284 ? -16.492 -3.405 3.128 1.00 87.31 284 ILE A O 1
ATOM 2226 N N . GLU A 1 285 ? -15.827 -2.997 1.029 1.00 88.19 285 GLU A N 1
ATOM 2227 C CA . GLU A 1 285 ? -16.766 -3.926 0.383 1.00 88.19 285 GLU A CA 1
ATOM 2228 C C . GLU A 1 285 ? -16.597 -5.355 0.928 1.00 88.19 285 GLU A C 1
ATOM 2230 O O . GLU A 1 285 ? -17.543 -5.936 1.458 1.00 88.19 285 GLU A O 1
ATOM 2235 N N . LEU A 1 286 ? -15.365 -5.876 0.957 1.00 88.06 286 LEU A N 1
ATOM 2236 C CA . LEU A 1 286 ? -15.065 -7.191 1.541 1.00 88.06 286 LEU A CA 1
ATOM 2237 C C . LEU A 1 286 ? -15.416 -7.282 3.037 1.00 88.06 286 LEU A C 1
ATOM 2239 O O . LEU A 1 286 ? -15.808 -8.345 3.521 1.00 88.06 286 LEU A O 1
ATOM 2243 N N . VAL A 1 287 ? -15.269 -6.190 3.799 1.00 88.56 287 VAL A N 1
ATOM 2244 C CA . VAL A 1 287 ? -15.751 -6.134 5.189 1.00 88.56 287 VAL A CA 1
ATOM 2245 C C . VAL A 1 287 ? -17.265 -6.297 5.221 1.00 88.56 287 VAL A C 1
ATOM 2247 O O . VAL A 1 287 ? -17.753 -7.067 6.047 1.00 88.56 287 VAL A O 1
ATOM 2250 N N . THR A 1 288 ? -18.003 -5.609 4.342 1.00 87.69 288 THR A N 1
ATOM 2251 C CA . THR A 1 288 ? -19.466 -5.714 4.318 1.00 87.69 288 THR A CA 1
ATOM 2252 C C . THR A 1 288 ? -19.945 -7.114 3.977 1.00 87.69 288 THR A C 1
ATOM 2254 O O . THR A 1 288 ? -20.804 -7.633 4.683 1.00 87.69 288 THR A O 1
ATOM 2257 N N . GLU A 1 289 ? -19.317 -7.772 3.002 1.00 88.38 289 GLU A N 1
ATOM 2258 C CA . GLU A 1 289 ? -19.622 -9.158 2.639 1.00 88.38 289 GLU A CA 1
ATOM 2259 C C . GLU A 1 289 ? -19.396 -10.114 3.817 1.00 88.38 289 GLU A C 1
ATOM 2261 O O . GLU A 1 289 ? -20.270 -10.905 4.166 1.00 88.38 289 GLU A O 1
ATOM 2266 N N . LYS A 1 290 ? -18.239 -10.019 4.488 1.00 87.75 290 LYS A N 1
ATOM 2267 C CA . LYS A 1 290 ? -17.905 -10.902 5.620 1.00 87.75 290 LYS A CA 1
ATOM 2268 C C . LYS A 1 290 ? -18.746 -10.645 6.871 1.00 87.75 290 LYS A C 1
ATOM 2270 O O . LYS A 1 290 ? -18.783 -11.497 7.758 1.00 87.75 290 LYS A O 1
ATOM 2275 N N . ARG A 1 291 ? -19.359 -9.465 6.984 1.00 86.31 291 ARG A N 1
ATOM 2276 C CA . ARG A 1 291 ? -20.167 -9.047 8.140 1.00 86.31 291 ARG A CA 1
ATOM 2277 C C . ARG A 1 291 ? -21.668 -9.028 7.855 1.00 86.31 291 ARG A C 1
ATOM 2279 O O . ARG A 1 291 ? -22.410 -8.609 8.737 1.00 86.31 291 ARG A O 1
ATOM 2286 N N . ASP A 1 292 ? -22.095 -9.470 6.671 1.00 87.50 292 ASP A N 1
ATOM 2287 C CA . ASP A 1 292 ? -23.493 -9.415 6.220 1.00 87.50 292 ASP A CA 1
ATOM 2288 C C . ASP A 1 292 ? -24.099 -8.005 6.382 1.00 87.50 292 ASP A C 1
ATOM 2290 O O . ASP A 1 292 ? -25.175 -7.789 6.944 1.00 87.50 292 ASP A O 1
ATOM 2294 N N . ALA A 1 293 ? -23.324 -7.004 5.963 1.00 83.88 293 ALA A N 1
ATOM 2295 C CA . ALA A 1 293 ? -23.674 -5.597 6.065 1.00 83.88 293 ALA A CA 1
ATOM 2296 C C . ALA A 1 293 ? -24.205 -5.044 4.739 1.00 83.88 293 ALA A C 1
ATOM 2298 O O . ALA A 1 293 ? -23.922 -5.552 3.657 1.00 83.88 293 ALA A O 1
ATOM 2299 N N . HIS A 1 294 ? -24.935 -3.936 4.831 1.00 85.50 294 HIS A N 1
ATOM 2300 C CA . HIS A 1 294 ? -25.391 -3.193 3.664 1.00 85.50 294 HIS A CA 1
ATOM 2301 C C . HIS A 1 294 ? -24.217 -2.609 2.854 1.00 85.50 294 HIS A C 1
ATOM 2303 O O . HIS A 1 294 ? -23.290 -2.046 3.437 1.00 85.50 294 HIS A O 1
ATOM 2309 N N . TRP A 1 295 ? -24.308 -2.675 1.520 1.00 83.94 295 TRP A N 1
ATOM 2310 C CA . TRP A 1 295 ? -23.331 -2.088 0.592 1.00 83.94 295 TRP A CA 1
ATOM 2311 C C . TRP A 1 295 ? -23.983 -1.180 -0.460 1.00 83.94 295 TRP A C 1
ATOM 2313 O O . TRP A 1 295 ? -23.668 0.008 -0.519 1.00 83.94 295 TRP A O 1
ATOM 2323 N N . SER A 1 296 ? -24.925 -1.709 -1.246 1.00 82.69 296 SER A N 1
ATOM 2324 C CA . SER A 1 296 ? -25.571 -0.980 -2.345 1.00 82.69 296 SER 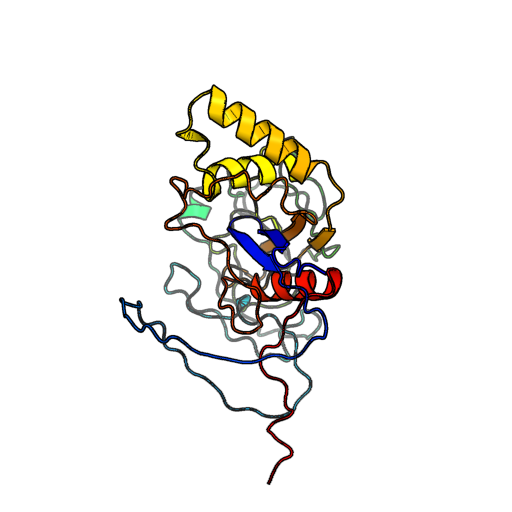A CA 1
ATOM 2325 C C . SER A 1 296 ? -26.740 -0.123 -1.870 1.00 82.69 296 SER A C 1
ATOM 2327 O O . SER A 1 296 ? -27.730 -0.654 -1.373 1.00 82.69 296 SER A O 1
ATOM 2329 N N . GLU A 1 297 ? -26.661 1.195 -2.060 1.00 65.25 297 GLU A N 1
ATOM 2330 C CA . GLU A 1 297 ? -27.759 2.110 -1.703 1.00 65.25 297 GLU A CA 1
ATOM 2331 C C . GLU A 1 297 ? -28.920 2.108 -2.706 1.00 65.25 297 GLU A C 1
ATOM 2333 O O . GLU A 1 297 ? -30.051 2.426 -2.331 1.00 65.25 297 GLU A O 1
ATOM 2338 N N . ASP A 1 298 ? -28.662 1.730 -3.957 1.00 63.09 298 ASP A N 1
ATOM 2339 C CA . ASP A 1 298 ? -29.642 1.809 -5.033 1.00 63.09 298 ASP A CA 1
ATOM 2340 C C . ASP A 1 298 ? -30.120 0.389 -5.382 1.00 63.09 298 ASP A C 1
ATOM 2342 O O . ASP A 1 298 ? -29.437 -0.380 -6.055 1.00 63.09 298 ASP A O 1
ATOM 2346 N N . SER A 1 299 ? -31.311 0.005 -4.917 1.00 55.47 299 SER A N 1
ATOM 2347 C CA . SER A 1 299 ? -31.987 -1.160 -5.489 1.00 55.47 299 SER A CA 1
ATOM 2348 C C . SER A 1 299 ? -32.469 -0.785 -6.889 1.00 55.47 299 SER A C 1
ATOM 2350 O O . SER A 1 299 ? -33.270 0.141 -7.008 1.00 55.47 299 SER A O 1
ATOM 2352 N N . GLU A 1 300 ? -32.094 -1.538 -7.926 1.00 53.59 300 GLU A N 1
ATOM 2353 C CA . GLU A 1 300 ? -32.631 -1.434 -9.303 1.00 53.59 300 GLU A CA 1
ATOM 2354 C C . GLU A 1 300 ? -34.164 -1.667 -9.405 1.00 53.59 300 GLU A C 1
ATOM 2356 O O . GLU A 1 300 ? -34.721 -1.845 -10.487 1.00 53.59 300 GLU A O 1
ATOM 2361 N N . ALA A 1 301 ? -34.881 -1.657 -8.279 1.00 52.84 301 ALA A N 1
ATOM 2362 C CA . ALA A 1 301 ? -36.325 -1.804 -8.186 1.00 52.84 301 ALA A CA 1
ATOM 2363 C C . ALA A 1 301 ? -37.101 -0.686 -8.908 1.00 52.84 301 ALA A C 1
ATOM 2365 O O . ALA A 1 301 ? -38.237 -0.923 -9.312 1.00 52.84 301 ALA A O 1
ATOM 2366 N N . ASP A 1 302 ? -36.493 0.483 -9.139 1.00 47.59 302 ASP A N 1
ATOM 2367 C CA . ASP A 1 302 ? -37.130 1.597 -9.859 1.00 47.59 302 ASP A CA 1
ATOM 2368 C C . ASP A 1 302 ? -36.966 1.529 -11.392 1.00 47.59 302 ASP A C 1
ATOM 2370 O O . ASP A 1 302 ? -37.560 2.333 -12.109 1.00 47.59 302 ASP A O 1
ATOM 2374 N N . CYS A 1 303 ? -36.219 0.560 -11.939 1.00 48.66 303 CYS A N 1
ATOM 2375 C CA . CYS A 1 303 ? -36.011 0.445 -13.392 1.00 48.66 303 CYS A CA 1
ATOM 2376 C C . CYS A 1 303 ? -37.044 -0.435 -14.121 1.00 48.66 303 CYS A C 1
ATOM 2378 O O . CYS A 1 303 ? -37.011 -0.503 -15.346 1.00 48.66 303 CYS A O 1
ATOM 2380 N N . ASN A 1 304 ? -37.979 -1.071 -13.404 1.00 48.16 304 ASN A N 1
ATOM 2381 C CA . ASN A 1 304 ? -39.023 -1.932 -13.990 1.00 48.16 304 ASN A CA 1
ATOM 2382 C C . ASN A 1 304 ? -40.440 -1.332 -13.930 1.00 48.16 304 ASN A C 1
ATOM 2384 O O . ASN A 1 304 ? -41.427 -2.052 -14.082 1.00 48.16 304 ASN A O 1
ATOM 2388 N N . GLY A 1 305 ? -40.561 -0.024 -13.701 1.00 49.81 305 GLY A N 1
ATOM 2389 C CA . GLY A 1 305 ? -41.845 0.667 -13.635 1.00 49.81 305 GLY A CA 1
ATOM 2390 C C . GLY A 1 305 ? -41.967 1.793 -14.652 1.00 49.81 305 GLY A C 1
ATOM 2391 O O . GLY A 1 305 ? -41.888 2.948 -14.248 1.00 49.81 305 GLY A O 1
ATOM 2392 N N . SER A 1 306 ? -42.168 1.470 -15.936 1.00 37.28 306 SER A N 1
ATOM 2393 C CA . SER A 1 306 ? -42.936 2.248 -16.938 1.00 37.28 306 SER A CA 1
ATOM 2394 C C . SER A 1 306 ? -43.009 1.499 -18.265 1.00 37.28 306 SER A C 1
ATOM 2396 O O . SER A 1 306 ? -41.931 1.181 -18.811 1.00 37.28 306 SER A O 1
#

InterPro domains:
  IPR000086 NUDIX hydrolase domain [PS51462] (138-290)
  IPR015797 NUDIX hydrolase-like domain superfamily [SSF55811] (60-303)
  IPR039989 ADP-ribose pyrophosphatase, mitochondrial [PTHR13030] (171-295)
  IPR059114 NUDT9-like, N-terminal domain [PF25969] (80-166)

Mean predicted aligned error: 11.69 Å

Organism: Marmota marmota marmota (NCBI:txid9994)

Secondary structure (DSSP, 8-state):
------EEEEEEETTEEEEEEEPPPPS----------------------------S------SGGG-SSPTTS-PPPPP--GGG-STTS--TT--PEEEE-HHHHT--TTSPPPTT-TT----TTSEETTEE--BTTB---EETTEE--TT---SEEEEET-SSSEEEESS-PPTT--HHHHHHHHHHHHHH-GGGS-HHHHHHHHHHHHHHHHS--EEEEEEE---TT--SSEEEEEEEEEEEESSSTTTTS---B--TT-S-----B--TT---STTHHHHHHHHHHHTT----S--GGGGG--

pLDDT: mean 78.16, std 24.87, range [22.09, 98.88]

Radius of gyration: 22.4 Å; Cα contacts (8 Å, |Δi|>4): 498; chains: 1; bounding box: 72×40×61 Å

Sequence (306 aa):
MAGRSLRKALATVSLSVALASVTVRSSGCRSIPAYRNSLLSSWFHLNSNIMSGSNGVKDNSHNKARTSPYPGSKVQRSQVPNEKVGWLVEWQDYNPVEYTAVSVLAGPRWADPQISESNFSPKFNEKDGHVERKSQNGLYEIENGRPRNPAGRTGLVGRGLLGRWGPNHAGMVDPGEKISATLKREFGEEALNSLQKSSAEKREIEEQLHKLFSQEHLVIYKGYVDDPRNTDNAWMETEAVNYHDETGEIMDNLALEAGDDAGKVKWVDISDKLKLYASHSQFIELVTEKRDAHWSEDSEADCNGS

Foldseek 3Di:
DDDDFWWWKWKDWQPDTDTAIFGDDDPDDDDDDDDDDDDDDDDDDDDDDDDDDDDDDPLPFQDLLQDDDQPPDRRHFADAPSVQFAPVDDDPPLDAAEDADPVLQVPDPQAAHDLPDPPGDADALQPGPQDGRNFPVGHFDADPNFTFDPSGARRYDDQHDHRDWHEDEGHDADRPHDPLVSSLVCCCQFWQVLVPDDPVVNVLSSVLSCVQSVDDKDFLDWGFFSHSSDHRTYGYIYTIMMRIDGPCPSVVPGDTDGHPPYPDHDYHYAEPPDDDPGCVNVSSVSVCVVVVGDYYPDDCPVVPDD

Nearest PDB structures (foldseek):
  1qvj-assembly1_A  TM=9.647E-01  e=5.897E-42  Homo sapiens
  8e6q-assembly1_A  TM=7.848E-01  e=1.361E-11  Homo sapiens
  6puu-assembly1_A  TM=7.760E-01  e=2.498E-11  Homo sapiens
  8e6t-assembly1_D  TM=7.313E-01  e=1.735E-11  Homo sapiens
  6pur-assembly1_A  TM=7.162E-01  e=2.225E-10  Homo sapiens